Protein AF-A0A0L0VFJ2-F1 (afdb_monomer)

InterPro domains:
  IPR046496 Domain of unknown function DUF6589 [PF20231] (38-345)

pLDDT: mean 80.96, std 17.97, range [25.44, 97.88]

Structure (mmCIF, N/CA/C/O backbone):
data_AF-A0A0L0VFJ2-F1
#
_entry.id   AF-A0A0L0VFJ2-F1
#
loop_
_atom_site.group_PDB
_atom_site.id
_atom_site.type_symbol
_atom_site.label_atom_id
_atom_site.label_alt_id
_atom_site.label_comp_id
_atom_site.label_asym_id
_atom_site.label_entity_id
_atom_site.label_seq_id
_atom_site.pdbx_PDB_ins_code
_atom_site.Cartn_x
_atom_site.Cartn_y
_atom_site.Cartn_z
_atom_site.occupancy
_atom_site.B_iso_or_equiv
_atom_site.auth_seq_id
_atom_site.auth_comp_id
_atom_site.auth_asym_id
_atom_site.auth_atom_id
_atom_site.pdbx_PDB_model_num
ATOM 1 N N . MET A 1 1 ? -1.926 11.236 21.118 1.00 36.06 1 MET A N 1
ATOM 2 C CA . MET A 1 1 ? -2.471 12.466 21.725 1.00 36.06 1 MET A CA 1
ATOM 3 C C . MET A 1 1 ? -3.834 12.660 21.092 1.00 36.06 1 MET A C 1
ATOM 5 O O . MET A 1 1 ? -3.874 12.568 19.872 1.00 36.06 1 MET A O 1
ATOM 9 N N . PHE A 1 2 ? -4.916 12.865 21.850 1.00 49.19 2 PHE A N 1
ATOM 10 C CA . PHE A 1 2 ? -6.219 13.245 21.301 1.00 49.19 2 PHE A CA 1
ATOM 11 C C . PHE A 1 2 ? -6.130 14.645 20.709 1.00 49.19 2 PHE A C 1
ATOM 13 O O . PHE A 1 2 ? -6.516 15.656 21.287 1.00 49.19 2 PHE A O 1
ATOM 20 N N . HIS A 1 3 ? -5.552 14.705 19.519 1.00 51.75 3 HIS A N 1
ATOM 21 C CA . HIS A 1 3 ? -5.469 15.912 18.732 1.00 51.75 3 HIS A CA 1
ATOM 22 C C . HIS A 1 3 ? -6.824 16.148 18.079 1.00 51.75 3 HIS A C 1
ATOM 24 O O . HIS A 1 3 ? -7.043 15.766 16.934 1.00 51.75 3 HIS A O 1
ATOM 30 N N . GLY A 1 4 ? -7.746 16.773 18.802 1.00 63.81 4 GLY A N 1
ATOM 31 C CA . GLY A 1 4 ? -8.991 17.195 18.184 1.00 63.81 4 GLY A CA 1
ATOM 32 C C . GLY A 1 4 ? -10.092 17.511 19.172 1.00 63.81 4 GLY A C 1
ATOM 33 O O . GLY A 1 4 ? -10.549 16.658 19.918 1.00 63.81 4 GLY A O 1
ATOM 34 N N . THR A 1 5 ? -10.598 18.737 19.088 1.00 79.44 5 THR A N 1
ATOM 35 C CA . THR A 1 5 ? -11.894 19.122 19.664 1.00 79.44 5 THR A CA 1
ATOM 36 C C . THR A 1 5 ? -13.051 18.363 19.002 1.00 79.44 5 THR A C 1
ATOM 38 O O . THR A 1 5 ? -14.120 18.207 19.586 1.00 79.44 5 THR A O 1
ATOM 41 N N . TRP A 1 6 ? -12.842 17.886 17.774 1.00 85.94 6 TRP A N 1
ATOM 42 C CA . TRP A 1 6 ? -13.869 17.317 16.915 1.00 85.94 6 TRP A CA 1
ATOM 43 C C . TRP A 1 6 ? -13.493 15.913 16.457 1.00 85.94 6 TRP A C 1
ATOM 45 O O . TRP A 1 6 ? -12.341 15.645 16.126 1.00 85.94 6 TRP A O 1
ATOM 55 N N . GLY A 1 7 ? -14.500 15.057 16.372 1.00 86.69 7 GLY A N 1
ATOM 56 C CA . GLY A 1 7 ? -14.473 13.792 15.657 1.00 86.69 7 GLY A CA 1
ATOM 57 C C . GLY A 1 7 ? -15.701 13.687 14.766 1.00 86.69 7 GLY A C 1
ATOM 58 O O . GLY A 1 7 ? -16.513 14.613 14.690 1.00 86.69 7 GLY A O 1
ATOM 59 N N . TYR A 1 8 ? -15.847 12.560 14.084 1.00 88.00 8 TYR A N 1
ATOM 60 C CA . TYR A 1 8 ? -16.998 12.318 13.228 1.00 88.00 8 TYR A CA 1
ATOM 61 C C . TYR A 1 8 ? -17.531 10.902 13.415 1.00 88.00 8 TYR A C 1
ATOM 63 O O . TYR A 1 8 ? -16.779 9.947 13.586 1.00 88.00 8 TYR A O 1
ATOM 71 N N . LEU A 1 9 ? -18.852 10.779 13.363 1.00 88.19 9 LEU A N 1
ATOM 72 C CA . LEU A 1 9 ? -19.549 9.514 13.228 1.00 88.19 9 LEU A CA 1
ATOM 73 C C . LEU A 1 9 ? -19.695 9.215 11.738 1.00 88.19 9 LEU A C 1
ATOM 75 O O . LEU A 1 9 ? -20.335 9.982 11.017 1.00 88.19 9 LEU A O 1
ATOM 79 N N . HIS A 1 10 ? -19.121 8.103 11.290 1.00 87.12 10 HIS A N 1
ATOM 80 C CA . HIS A 1 10 ? -19.320 7.596 9.938 1.00 87.12 10 HIS A CA 1
ATOM 81 C C . HIS A 1 10 ? -20.503 6.624 9.918 1.00 87.12 10 HIS A C 1
ATOM 83 O O . HIS A 1 10 ? -20.461 5.568 10.552 1.00 87.12 10 HIS A O 1
ATOM 89 N N . VAL A 1 11 ? -21.565 6.976 9.192 1.00 86.88 11 VAL A N 1
ATOM 90 C CA . VAL A 1 11 ? -22.710 6.083 8.996 1.00 86.88 11 VAL A CA 1
ATOM 91 C C . VAL A 1 11 ? -22.375 5.121 7.862 1.00 86.88 11 VAL A C 1
ATOM 93 O O . VAL A 1 11 ? -22.122 5.537 6.729 1.00 86.88 11 VAL A O 1
ATOM 96 N N . VAL A 1 12 ? -22.354 3.825 8.174 1.00 83.88 12 VAL A N 1
ATOM 97 C CA . VAL A 1 12 ? -22.067 2.778 7.188 1.00 83.88 12 VAL A CA 1
ATOM 98 C C . VAL A 1 12 ? -23.131 2.803 6.090 1.00 83.88 12 VAL A C 1
ATOM 100 O O . VAL A 1 12 ? -24.316 2.987 6.352 1.00 83.88 12 VAL A O 1
ATOM 103 N N . ASN A 1 13 ? -22.700 2.613 4.845 1.00 86.75 13 ASN A N 1
ATOM 104 C CA . ASN A 1 13 ? -23.576 2.573 3.678 1.00 86.75 13 ASN A CA 1
ATOM 105 C C . ASN A 1 13 ? -24.657 1.486 3.832 1.00 86.75 13 ASN A C 1
ATOM 107 O O . ASN A 1 13 ? -24.336 0.300 3.909 1.00 86.75 13 ASN A O 1
ATOM 111 N N . GLU A 1 14 ? -25.929 1.885 3.827 1.00 87.12 14 GLU A N 1
ATOM 112 C CA . GLU A 1 14 ? -27.073 0.983 4.029 1.00 87.12 14 GLU A CA 1
ATOM 113 C C . GLU A 1 14 ? -27.157 -0.117 2.965 1.00 87.12 14 GLU A C 1
ATOM 115 O O . GLU A 1 14 ? -27.415 -1.271 3.291 1.00 87.12 14 GLU A O 1
ATOM 120 N N . GLU A 1 15 ? -26.851 0.194 1.702 1.00 88.44 15 GLU A N 1
ATOM 121 C CA . GLU A 1 15 ? -26.823 -0.816 0.634 1.00 88.44 15 GLU A CA 1
ATOM 122 C C . GLU A 1 15 ? -25.688 -1.828 0.815 1.00 88.44 15 GLU A C 1
ATOM 124 O O . GLU A 1 15 ? -25.766 -2.939 0.295 1.00 88.44 15 GLU A O 1
ATOM 129 N N . LEU A 1 16 ? -24.610 -1.450 1.511 1.00 86.50 16 LEU A N 1
ATOM 130 C CA . LEU A 1 16 ? -23.553 -2.389 1.872 1.00 86.50 16 LEU A CA 1
ATOM 131 C C . LEU A 1 16 ? -24.012 -3.271 3.033 1.00 86.50 16 LEU A C 1
ATOM 133 O O . LEU A 1 16 ? -23.861 -4.485 2.948 1.00 86.50 16 LEU A O 1
ATOM 137 N N . LEU A 1 17 ? -24.610 -2.678 4.072 1.00 87.56 17 LEU A N 1
ATOM 138 C CA . LEU A 1 17 ? -25.139 -3.413 5.225 1.00 87.56 17 LEU A CA 1
ATOM 139 C C . LEU A 1 17 ? -26.225 -4.415 4.827 1.00 87.56 17 LEU A C 1
ATOM 141 O O . LEU A 1 17 ? -26.216 -5.538 5.319 1.00 87.56 17 LEU A O 1
ATOM 145 N N . ALA A 1 18 ? -27.098 -4.054 3.884 1.00 90.06 18 ALA A N 1
ATOM 146 C CA . ALA A 1 18 ? -28.171 -4.917 3.392 1.00 90.06 18 ALA A CA 1
ATOM 147 C C . ALA A 1 18 ? -27.677 -6.218 2.727 1.00 90.06 18 ALA A C 1
ATOM 149 O O . ALA A 1 18 ? -28.467 -7.136 2.521 1.00 90.06 18 ALA A O 1
ATOM 150 N N . LYS A 1 19 ? -26.383 -6.319 2.383 1.00 90.69 19 LYS A N 1
ATOM 151 C CA . LYS A 1 19 ? -25.775 -7.541 1.822 1.00 90.69 19 LYS A CA 1
ATOM 152 C C . LYS A 1 19 ? -25.426 -8.587 2.881 1.00 90.69 19 LYS A C 1
ATOM 154 O O . LYS A 1 19 ? -25.064 -9.703 2.519 1.00 90.69 19 LYS A O 1
ATOM 159 N N . PHE A 1 20 ? -25.497 -8.229 4.157 1.00 90.38 20 PHE A N 1
ATOM 160 C CA . PHE A 1 20 ? -25.112 -9.078 5.277 1.00 90.38 20 PHE A CA 1
ATOM 161 C C . PHE A 1 20 ? -26.317 -9.349 6.178 1.00 90.38 20 PHE A C 1
ATOM 163 O O . PHE A 1 20 ? -27.274 -8.577 6.201 1.00 90.38 20 PHE A O 1
ATOM 170 N N . ASN A 1 21 ? -26.276 -10.449 6.931 1.00 91.50 21 ASN A N 1
ATOM 171 C CA . ASN A 1 21 ? -27.316 -10.744 7.909 1.00 91.50 21 ASN A CA 1
ATOM 172 C C . ASN A 1 21 ? -27.194 -9.767 9.098 1.00 91.50 21 ASN A C 1
ATOM 174 O O . ASN A 1 21 ? -26.137 -9.744 9.730 1.00 91.50 21 ASN A O 1
ATOM 178 N N . PRO A 1 22 ? -28.240 -8.993 9.449 1.00 87.31 22 PRO A N 1
ATOM 179 C CA . PRO A 1 22 ? -28.212 -8.105 10.612 1.00 87.31 22 PRO A CA 1
ATOM 180 C C . PRO A 1 22 ? -27.812 -8.803 11.920 1.00 87.31 22 PRO A C 1
ATOM 182 O O . PRO A 1 22 ? -27.119 -8.205 12.744 1.00 87.31 22 PRO A O 1
ATOM 185 N N . ASP A 1 23 ? -28.176 -10.079 12.087 1.00 88.06 23 ASP A N 1
ATOM 186 C CA . ASP A 1 23 ? -27.850 -10.858 13.287 1.00 88.06 23 ASP A CA 1
ATOM 187 C C . ASP A 1 23 ? -26.340 -11.085 13.459 1.00 88.06 23 ASP A C 1
ATOM 189 O O . ASP A 1 23 ? -25.867 -11.284 14.584 1.00 88.06 23 ASP A O 1
ATOM 193 N N . ASP A 1 24 ? -25.562 -11.016 12.370 1.00 87.25 24 ASP A N 1
ATOM 194 C CA . ASP A 1 24 ? -24.105 -11.146 12.424 1.00 87.25 24 ASP A CA 1
ATOM 195 C C . ASP A 1 24 ? -23.429 -9.950 13.113 1.00 87.25 24 ASP A C 1
ATOM 197 O O . ASP A 1 24 ? -22.309 -10.083 13.606 1.00 87.25 24 ASP A O 1
ATOM 201 N N . PHE A 1 25 ? -24.121 -8.810 13.217 1.00 84.00 25 PHE A N 1
ATOM 202 C CA . PHE A 1 25 ? -23.638 -7.599 13.891 1.00 84.00 25 PHE A CA 1
ATOM 203 C C . PHE A 1 25 ? -24.180 -7.440 15.320 1.00 84.00 25 PHE A C 1
ATOM 205 O O . PHE A 1 25 ? -23.986 -6.396 15.947 1.00 84.00 25 PHE A O 1
ATOM 212 N N . SER A 1 26 ? -24.870 -8.455 15.848 1.00 87.12 26 SER A N 1
ATOM 213 C CA . SER A 1 26 ? -25.374 -8.440 17.222 1.00 87.12 26 SER A CA 1
ATOM 214 C C . SER A 1 26 ? -24.248 -8.589 18.254 1.00 87.12 26 SER A C 1
ATOM 216 O O . SER A 1 26 ? -23.209 -9.206 18.003 1.00 87.12 26 SER A O 1
ATOM 218 N N . ILE A 1 27 ? -24.478 -8.062 19.461 1.00 85.38 27 ILE A N 1
ATOM 219 C CA . ILE A 1 27 ? -23.560 -8.235 20.598 1.00 85.38 27 ILE A CA 1
ATOM 220 C C . ILE A 1 27 ? -23.393 -9.704 20.974 1.00 85.38 27 ILE A C 1
ATOM 222 O O . ILE A 1 27 ? -22.283 -10.136 21.278 1.00 85.38 27 ILE A O 1
ATOM 226 N N . ASP A 1 28 ? -24.472 -10.482 20.916 1.00 88.25 28 ASP A N 1
ATOM 227 C CA . ASP A 1 28 ? -24.424 -11.902 21.251 1.00 88.25 28 ASP A CA 1
ATOM 228 C C . ASP A 1 28 ? -23.541 -12.656 20.264 1.00 88.25 28 ASP A C 1
ATOM 230 O O . ASP A 1 28 ? -22.685 -13.445 20.674 1.00 88.25 28 ASP A O 1
ATOM 234 N N . LYS A 1 29 ? -23.683 -12.364 18.963 1.00 90.44 29 LYS A N 1
ATOM 235 C CA . LYS A 1 29 ? -22.809 -12.936 17.941 1.00 90.44 29 LYS A CA 1
ATOM 236 C C . LYS A 1 29 ? -21.357 -12.529 18.168 1.00 90.44 29 LYS A C 1
ATOM 238 O O . LYS A 1 29 ? -20.486 -13.398 18.137 1.00 90.44 29 LYS A O 1
ATOM 243 N N . TYR A 1 30 ? -21.097 -11.249 18.431 1.00 87.44 30 TYR A N 1
ATOM 244 C CA . TYR A 1 30 ? -19.755 -10.749 18.730 1.00 87.44 30 TYR A CA 1
ATOM 245 C C . TYR A 1 30 ? -19.120 -11.499 19.911 1.00 87.44 30 TYR A C 1
ATOM 247 O O . TYR A 1 30 ? -18.049 -12.084 19.760 1.00 87.44 30 TYR A O 1
ATOM 255 N N . ASN A 1 31 ? -19.810 -11.574 21.051 1.00 85.62 31 ASN A N 1
ATOM 256 C CA . ASN A 1 31 ? -19.317 -12.256 22.248 1.00 85.62 31 ASN A CA 1
ATOM 257 C C . ASN A 1 31 ? -19.053 -13.746 21.995 1.00 85.62 31 ASN A C 1
ATOM 259 O O . ASN A 1 31 ? -18.010 -14.270 22.389 1.00 85.62 31 ASN A O 1
ATOM 263 N N . GLN A 1 32 ? -19.956 -14.429 21.284 1.00 90.00 32 GLN A N 1
ATOM 264 C CA . GLN A 1 32 ? -19.755 -15.826 20.896 1.00 90.00 32 GLN A CA 1
ATOM 265 C C . GLN A 1 32 ? -18.516 -16.008 20.011 1.00 90.00 32 GLN A C 1
ATOM 267 O O . GLN A 1 32 ? -17.779 -16.978 20.185 1.00 90.00 32 GLN A O 1
ATOM 272 N N . LEU A 1 33 ? -18.276 -15.102 19.058 1.00 89.38 33 LEU A N 1
ATOM 273 C CA . LEU A 1 33 ? -17.113 -15.163 18.171 1.00 89.38 33 LEU A CA 1
ATOM 274 C C . LEU A 1 33 ? -15.803 -14.875 18.912 1.00 89.38 33 LEU A C 1
ATOM 276 O O . LEU A 1 33 ? -14.828 -15.588 18.685 1.00 89.38 33 LEU A O 1
ATOM 280 N N . ILE A 1 34 ? -15.782 -13.906 19.830 1.00 86.50 34 ILE A N 1
ATOM 281 C CA . ILE A 1 34 ? -14.609 -13.621 20.669 1.00 86.50 34 ILE A CA 1
ATOM 282 C C . ILE A 1 34 ? -14.251 -14.832 21.537 1.00 86.50 34 ILE A C 1
ATOM 284 O O . ILE A 1 34 ? -13.099 -15.259 21.530 1.00 86.50 34 ILE A O 1
ATOM 288 N N . LEU A 1 35 ? -15.228 -15.456 22.201 1.00 88.38 35 LEU A N 1
ATOM 289 C CA . LEU A 1 35 ? -14.990 -16.672 22.990 1.00 88.38 35 LEU A CA 1
ATOM 290 C C . LEU A 1 35 ? -14.478 -17.833 22.124 1.00 88.38 35 LEU A C 1
ATOM 292 O O . LEU A 1 35 ? -13.577 -18.568 22.519 1.00 88.38 35 LEU A O 1
ATOM 296 N N . ARG A 1 36 ? -15.013 -17.989 20.908 1.00 90.12 36 ARG A N 1
ATOM 297 C CA . ARG A 1 36 ? -14.515 -18.998 19.959 1.00 90.12 36 ARG A CA 1
ATOM 298 C C . ARG A 1 36 ? -13.100 -18.699 19.473 1.00 90.12 36 ARG A C 1
ATOM 300 O O . ARG A 1 36 ? -12.362 -19.641 19.204 1.00 90.12 36 ARG A O 1
ATOM 307 N N . SER A 1 37 ? -12.718 -17.426 19.361 1.00 88.31 37 SER A N 1
ATOM 308 C CA . SER A 1 37 ? -11.386 -17.031 18.887 1.00 88.31 37 SER A CA 1
ATOM 309 C C . SER A 1 37 ? -10.265 -17.492 19.822 1.00 88.31 37 SER A C 1
ATOM 311 O O . SER A 1 37 ? -9.195 -17.846 19.339 1.00 88.31 37 SER A O 1
ATOM 313 N N . GLU A 1 38 ? -10.531 -17.600 21.130 1.00 88.81 38 GLU A N 1
ATOM 314 C CA . GLU A 1 38 ? -9.565 -18.074 22.133 1.00 88.81 38 GLU A CA 1
ATOM 315 C C . GLU A 1 38 ? -9.103 -19.516 21.876 1.00 88.81 38 GLU A C 1
ATOM 317 O O . GLU A 1 38 ? -7.950 -19.863 22.119 1.00 88.81 38 GLU A O 1
ATOM 322 N N . THR A 1 39 ? -9.993 -20.358 21.346 1.00 89.25 39 THR A N 1
ATOM 323 C CA . THR A 1 39 ? -9.736 -21.787 21.097 1.00 89.25 39 THR A CA 1
ATOM 324 C C . THR A 1 39 ? -9.687 -22.133 19.610 1.00 89.25 39 THR A C 1
ATOM 326 O O . THR A 1 39 ? -9.615 -23.307 19.239 1.00 89.25 39 THR A O 1
ATOM 329 N N . MET A 1 40 ? -9.726 -21.122 18.737 1.00 89.06 40 MET A N 1
ATOM 330 C CA . MET A 1 40 ? -9.740 -21.323 17.296 1.00 89.06 40 MET A CA 1
ATOM 331 C C . MET A 1 40 ? -8.416 -21.959 16.839 1.00 89.06 40 MET A C 1
ATOM 333 O O . MET A 1 40 ? -7.349 -21.388 17.075 1.00 89.06 40 MET A O 1
ATOM 337 N N . PRO A 1 41 ? -8.442 -23.114 16.146 1.00 88.38 41 PRO A N 1
ATOM 338 C CA . PRO A 1 41 ? -7.221 -23.756 15.681 1.00 88.38 41 PRO A CA 1
ATOM 339 C C . PRO A 1 41 ? -6.544 -22.896 14.610 1.00 88.38 41 PRO A C 1
ATOM 341 O O . PRO A 1 41 ? -7.064 -22.727 13.503 1.00 88.38 41 PRO A O 1
ATOM 344 N N . LEU A 1 42 ? -5.357 -22.382 14.932 1.00 89.25 42 LEU A N 1
ATOM 345 C CA . LEU A 1 42 ? -4.532 -21.620 14.002 1.00 89.25 42 LEU A CA 1
ATOM 346 C C . LEU A 1 42 ? -3.780 -22.574 13.076 1.00 89.25 42 LEU A C 1
ATOM 348 O O . LEU A 1 42 ? -2.938 -23.361 13.507 1.00 89.25 42 LEU A O 1
ATOM 352 N N . LYS A 1 43 ? -4.068 -22.486 11.778 1.00 89.88 43 LYS A N 1
ATOM 353 C CA . LYS A 1 43 ? -3.266 -23.149 10.747 1.00 89.88 43 LYS A CA 1
ATOM 354 C C . LYS A 1 43 ? -2.266 -22.135 10.198 1.00 89.88 43 LYS A C 1
ATOM 356 O O . LYS A 1 43 ? -2.710 -21.061 9.797 1.00 89.88 43 LYS A O 1
ATOM 361 N N . PRO A 1 44 ? -0.964 -22.458 10.081 1.00 89.50 44 PRO A N 1
ATOM 362 C CA . PRO A 1 44 ? 0.018 -21.545 9.488 1.00 89.50 44 PRO A CA 1
ATOM 363 C C . PRO A 1 44 ? -0.398 -21.007 8.112 1.00 89.50 44 PRO A C 1
ATOM 365 O O . PRO A 1 44 ? -0.157 -19.847 7.802 1.00 89.50 44 PRO A O 1
ATOM 368 N N . SER A 1 45 ? -1.118 -21.813 7.323 1.00 90.12 45 SER A N 1
ATOM 369 C CA . SER A 1 45 ? -1.661 -21.420 6.018 1.00 90.12 45 SER A CA 1
ATOM 370 C C . SER A 1 45 ? -2.611 -20.218 6.055 1.00 90.12 45 SER A C 1
ATOM 372 O O . SER A 1 45 ? -2.807 -19.597 5.020 1.00 90.12 45 SER A O 1
ATOM 374 N N . MET A 1 46 ? -3.203 -19.879 7.207 1.00 89.00 46 MET A N 1
ATOM 375 C CA . MET A 1 46 ? -4.035 -18.675 7.363 1.00 89.00 46 MET A CA 1
ATOM 376 C C . MET A 1 46 ? -3.229 -17.379 7.212 1.00 89.00 46 MET A C 1
ATOM 378 O O . MET A 1 46 ? -3.803 -16.344 6.896 1.00 89.00 46 MET A O 1
ATOM 382 N N . PHE A 1 47 ? -1.913 -17.438 7.429 1.00 88.94 47 PHE A N 1
ATOM 383 C CA . PHE A 1 47 ? -1.005 -16.294 7.326 1.00 88.94 47 PHE A CA 1
ATOM 384 C C . PHE A 1 47 ? -0.194 -16.294 6.025 1.00 88.94 47 PHE A C 1
ATOM 386 O O . PHE A 1 47 ? 0.601 -15.384 5.797 1.00 88.94 47 PHE A O 1
ATOM 393 N N . LEU A 1 48 ? -0.364 -17.314 5.178 1.00 91.88 48 LEU A N 1
ATOM 394 C CA . LEU A 1 48 ? 0.356 -17.433 3.915 1.00 91.88 48 LEU A CA 1
ATOM 395 C C . LEU A 1 48 ? -0.501 -16.915 2.753 1.00 91.88 48 LEU A C 1
ATOM 397 O O . LEU A 1 48 ? -1.718 -17.119 2.750 1.00 91.88 48 LEU A O 1
ATOM 401 N N . PRO A 1 49 ? 0.113 -16.294 1.730 1.00 90.19 49 PRO A N 1
ATOM 402 C CA . PRO A 1 49 ? -0.596 -15.938 0.512 1.00 90.19 49 PRO A CA 1
ATOM 403 C C . PRO A 1 49 ? -1.237 -17.168 -0.139 1.00 90.19 49 PRO A C 1
ATOM 405 O O . PRO A 1 49 ? -0.616 -18.219 -0.296 1.00 90.19 49 PRO A O 1
ATOM 408 N N . THR A 1 50 ? -2.480 -17.012 -0.577 1.00 92.38 50 THR A N 1
ATOM 409 C CA . THR A 1 50 ? -3.128 -17.959 -1.488 1.00 92.38 50 THR A CA 1
ATOM 410 C C . THR A 1 50 ? -2.590 -17.788 -2.909 1.00 92.38 50 THR A C 1
ATOM 412 O O . THR A 1 50 ? -2.052 -16.736 -3.263 1.00 92.38 50 THR A O 1
ATOM 415 N N . GLN A 1 51 ? -2.820 -18.778 -3.775 1.00 93.00 51 GLN A N 1
ATOM 416 C CA . GLN A 1 51 ? -2.488 -18.654 -5.197 1.00 93.00 51 GLN A CA 1
ATOM 417 C C . GLN A 1 51 ? -3.141 -17.416 -5.834 1.00 93.00 51 GLN A C 1
ATOM 419 O O . GLN A 1 51 ? -2.489 -16.691 -6.581 1.00 93.00 51 GLN A O 1
ATOM 424 N N . SER A 1 52 ? -4.408 -17.141 -5.501 1.00 92.50 52 SER A N 1
ATOM 425 C CA . SER A 1 52 ? -5.143 -15.987 -6.029 1.00 92.50 52 SER A CA 1
ATOM 426 C C . SER A 1 52 ? -4.502 -14.664 -5.609 1.00 92.50 52 SER A C 1
ATOM 428 O O . SER A 1 52 ? -4.289 -13.789 -6.446 1.00 92.50 52 SER A O 1
ATOM 430 N N . THR A 1 53 ? -4.145 -14.524 -4.329 1.00 91.44 53 THR A N 1
ATOM 431 C CA . THR A 1 53 ? -3.483 -13.312 -3.818 1.00 91.44 53 THR A CA 1
ATOM 432 C C . THR A 1 53 ? -2.079 -13.142 -4.394 1.00 91.44 53 THR A C 1
ATOM 434 O O . THR A 1 53 ? -1.677 -12.023 -4.689 1.00 91.44 53 THR A O 1
ATOM 437 N N . SER A 1 54 ? -1.351 -14.236 -4.640 1.00 92.12 54 SER A N 1
ATOM 438 C CA . SER A 1 54 ? -0.037 -14.186 -5.291 1.00 92.12 54 SER A CA 1
ATOM 439 C C . SER A 1 54 ? -0.135 -13.765 -6.760 1.00 92.12 54 SER A C 1
ATOM 441 O O . SER A 1 54 ? 0.633 -12.914 -7.204 1.00 92.12 54 SER A O 1
ATOM 443 N N . CYS A 1 55 ? -1.104 -14.297 -7.515 1.00 94.00 55 CYS A N 1
ATOM 444 C CA . CYS A 1 55 ? -1.365 -13.869 -8.893 1.00 94.00 55 CYS A CA 1
ATOM 445 C C . CYS A 1 55 ? -1.802 -12.399 -8.966 1.00 94.00 55 CYS A C 1
ATOM 447 O O . CYS A 1 55 ? -1.393 -11.677 -9.876 1.00 94.00 55 CYS A O 1
ATOM 449 N N . HIS A 1 56 ? -2.611 -11.946 -8.005 1.00 93.56 56 HIS A N 1
ATOM 450 C CA . HIS A 1 56 ? -2.999 -10.541 -7.890 1.00 93.56 56 HIS A CA 1
ATOM 451 C C . HIS A 1 56 ? -1.777 -9.645 -7.636 1.00 93.56 56 HIS A C 1
ATOM 453 O O . HIS A 1 56 ? -1.543 -8.714 -8.405 1.00 93.56 56 HIS A O 1
ATOM 459 N N . PHE A 1 57 ? -0.932 -9.990 -6.659 1.00 92.06 57 PHE A N 1
ATOM 460 C CA . PHE A 1 57 ? 0.284 -9.230 -6.353 1.00 92.06 57 PHE A CA 1
ATOM 461 C C . PHE A 1 57 ? 1.301 -9.231 -7.511 1.00 92.06 57 PHE A C 1
ATOM 463 O O . PHE A 1 57 ? 1.971 -8.235 -7.780 1.00 92.06 57 PHE A O 1
ATOM 470 N N . GLN A 1 58 ? 1.382 -10.324 -8.274 1.00 94.38 58 GLN A N 1
ATOM 471 C CA . GLN A 1 58 ? 2.148 -10.354 -9.520 1.00 94.38 58 GLN A CA 1
ATOM 472 C C . GLN A 1 58 ? 1.620 -9.329 -10.536 1.00 94.38 58 GLN A C 1
ATOM 474 O O . GLN A 1 58 ? 2.407 -8.628 -11.173 1.00 94.38 58 GLN A O 1
ATOM 479 N N . ALA A 1 59 ? 0.301 -9.245 -10.713 1.00 94.56 59 ALA A N 1
ATOM 480 C CA . ALA A 1 59 ? -0.312 -8.290 -11.631 1.00 94.56 59 ALA A CA 1
ATOM 481 C C . ALA A 1 59 ? -0.115 -6.833 -11.172 1.00 94.56 59 ALA A C 1
ATOM 483 O O . ALA A 1 59 ? 0.143 -5.974 -12.015 1.00 94.56 59 ALA A O 1
ATOM 484 N N . VAL A 1 60 ? -0.152 -6.580 -9.860 1.00 94.25 60 VAL A N 1
ATOM 485 C CA . VAL A 1 60 ? 0.263 -5.323 -9.210 1.00 94.25 60 VAL A CA 1
ATOM 486 C C . VAL A 1 60 ? 1.671 -4.922 -9.663 1.00 94.25 60 VAL A C 1
ATOM 488 O O . VAL A 1 60 ? 1.832 -3.904 -10.336 1.00 94.25 60 VAL A O 1
ATOM 491 N N . ILE A 1 61 ? 2.683 -5.762 -9.430 1.00 95.00 61 ILE A N 1
ATOM 492 C CA . ILE A 1 61 ? 4.075 -5.452 -9.801 1.00 95.00 61 ILE A CA 1
ATOM 493 C C . ILE A 1 61 ? 4.212 -5.211 -11.311 1.00 95.00 61 ILE A C 1
ATOM 495 O O . ILE A 1 61 ? 4.816 -4.227 -11.739 1.00 95.00 61 ILE A O 1
ATOM 499 N N . LYS A 1 62 ? 3.623 -6.078 -12.144 1.00 96.25 62 LYS A N 1
ATOM 500 C CA . LYS A 1 62 ? 3.669 -5.919 -13.607 1.00 96.25 62 LYS A CA 1
ATOM 501 C C . LYS A 1 62 ? 3.024 -4.616 -14.073 1.00 96.25 62 LYS A C 1
ATOM 503 O O . LYS A 1 62 ? 3.502 -4.028 -15.044 1.00 96.25 62 LYS A O 1
ATOM 508 N N . SER A 1 63 ? 1.986 -4.138 -13.387 1.00 96.38 63 SER A N 1
ATOM 509 C CA . SER A 1 63 ? 1.368 -2.845 -13.689 1.00 96.38 63 SER A CA 1
ATOM 510 C C . SER A 1 63 ? 2.327 -1.679 -13.423 1.00 96.38 63 SER A C 1
ATOM 512 O O . SER A 1 63 ? 2.477 -0.795 -14.268 1.00 96.38 63 SER A O 1
ATOM 514 N N . GLN A 1 64 ? 3.085 -1.743 -12.322 1.00 95.94 64 GLN A N 1
ATOM 515 C CA . GLN A 1 64 ? 4.101 -0.751 -11.966 1.00 95.94 64 GLN A CA 1
ATOM 516 C C . GLN A 1 64 ? 5.261 -0.757 -12.975 1.00 95.94 64 GLN A C 1
ATOM 518 O O . GLN A 1 64 ? 5.671 0.304 -13.448 1.00 95.94 64 GLN A O 1
ATOM 523 N N . ILE A 1 65 ? 5.734 -1.942 -13.386 1.00 97.44 65 ILE A N 1
ATOM 524 C CA . ILE A 1 65 ? 6.757 -2.094 -14.436 1.00 97.44 65 ILE A CA 1
ATOM 525 C C . ILE A 1 65 ? 6.258 -1.510 -15.764 1.00 97.44 65 ILE A C 1
ATOM 527 O O . ILE A 1 65 ? 6.949 -0.709 -16.395 1.00 97.44 65 ILE A O 1
ATOM 531 N N . THR A 1 66 ? 5.036 -1.864 -16.170 1.00 97.38 66 THR A N 1
ATOM 532 C CA . THR A 1 66 ? 4.406 -1.356 -17.398 1.00 97.38 66 THR A CA 1
ATOM 533 C C . THR A 1 66 ? 4.290 0.166 -17.369 1.00 97.38 66 THR A C 1
ATOM 535 O O . THR A 1 66 ? 4.594 0.833 -18.360 1.00 97.38 66 THR A O 1
ATOM 538 N N . ARG A 1 67 ? 3.896 0.739 -16.225 1.00 96.56 67 ARG A N 1
ATOM 539 C CA . ARG A 1 67 ? 3.808 2.188 -16.027 1.00 96.56 67 ARG A CA 1
ATOM 540 C C . ARG A 1 67 ? 5.159 2.862 -16.252 1.00 96.56 67 ARG A C 1
ATOM 542 O O . ARG A 1 67 ? 5.212 3.816 -17.022 1.00 96.56 67 ARG A O 1
ATOM 549 N N . VAL A 1 68 ? 6.243 2.351 -15.667 1.00 96.19 68 VAL A N 1
ATOM 550 C CA . VAL A 1 68 ? 7.602 2.899 -15.852 1.00 96.19 68 VAL A CA 1
ATOM 551 C C . VAL A 1 68 ? 8.069 2.759 -17.304 1.00 96.19 68 VAL A C 1
ATOM 553 O O . VAL A 1 68 ? 8.522 3.742 -17.895 1.00 96.19 68 VAL A O 1
ATOM 556 N N . LEU A 1 69 ? 7.882 1.584 -17.916 1.00 96.50 69 LEU A N 1
ATOM 557 C CA . LEU A 1 69 ? 8.238 1.322 -19.314 1.00 96.50 69 LEU A CA 1
ATOM 558 C C . LEU A 1 69 ? 7.581 2.333 -20.263 1.00 96.50 69 LEU A C 1
ATOM 560 O O . LEU A 1 69 ? 8.252 2.936 -21.103 1.00 96.50 69 LEU A O 1
ATOM 564 N N . LEU A 1 70 ? 6.275 2.559 -20.100 1.00 95.50 70 LEU A N 1
ATOM 565 C CA . LEU A 1 70 ? 5.508 3.481 -20.938 1.00 95.50 70 LEU A CA 1
ATOM 566 C C . LEU A 1 70 ? 5.755 4.955 -20.598 1.00 95.50 70 LEU A C 1
ATOM 568 O O . LEU A 1 70 ? 5.613 5.837 -21.453 1.00 95.50 70 LEU A O 1
ATOM 572 N N . LYS A 1 71 ? 6.111 5.252 -19.346 1.00 94.62 71 LYS A N 1
ATOM 573 C CA . LYS A 1 71 ? 6.406 6.612 -18.889 1.00 94.62 71 LYS A CA 1
ATOM 574 C C . LYS A 1 71 ? 7.746 7.109 -19.417 1.00 94.62 71 LYS A C 1
ATOM 576 O O . LYS A 1 71 ? 7.787 8.265 -19.830 1.00 94.62 71 LYS A O 1
ATOM 581 N N . TYR A 1 72 ? 8.771 6.259 -19.491 1.00 94.00 72 TYR A N 1
ATOM 582 C CA . TYR A 1 72 ? 10.142 6.705 -19.771 1.00 94.00 72 TYR A CA 1
ATOM 583 C C . TYR A 1 72 ? 10.778 6.139 -21.045 1.00 94.00 72 TYR A C 1
ATOM 585 O O . TYR A 1 72 ? 11.584 6.832 -21.650 1.00 94.00 72 TYR A O 1
ATOM 593 N N . ILE A 1 73 ? 10.439 4.920 -21.477 1.00 94.12 73 ILE A N 1
ATOM 594 C CA . ILE A 1 73 ? 11.213 4.230 -22.526 1.00 94.12 73 ILE A CA 1
ATOM 595 C C . ILE A 1 73 ? 10.451 4.155 -23.849 1.00 94.12 73 ILE A C 1
ATOM 597 O O . ILE A 1 73 ? 11.001 4.473 -24.904 1.00 94.12 73 ILE A O 1
ATOM 601 N N . ALA A 1 74 ? 9.196 3.698 -23.822 1.00 94.62 74 ALA A N 1
ATOM 602 C CA . ALA A 1 74 ? 8.513 3.275 -25.040 1.00 94.62 74 ALA A CA 1
ATOM 603 C C . ALA A 1 74 ? 7.047 3.710 -25.124 1.00 94.62 74 ALA A C 1
ATOM 605 O O . ALA A 1 74 ? 6.400 4.018 -24.127 1.00 94.62 74 ALA A O 1
ATOM 606 N N . LYS A 1 75 ? 6.509 3.707 -26.346 1.00 95.25 75 LYS A N 1
ATOM 607 C CA . LYS A 1 75 ? 5.077 3.843 -26.634 1.00 95.25 75 LYS A CA 1
ATOM 608 C C . LYS A 1 75 ? 4.596 2.674 -27.502 1.00 95.25 75 LYS A C 1
ATOM 610 O O . LYS A 1 75 ? 5.353 2.206 -28.359 1.00 95.25 75 LYS A O 1
ATOM 615 N N . PRO A 1 76 ? 3.363 2.186 -27.293 1.00 95.81 76 PRO A N 1
ATOM 616 C CA . PRO A 1 76 ? 2.833 1.082 -28.075 1.00 95.81 76 PRO A CA 1
ATOM 617 C C . PRO A 1 76 ? 2.563 1.526 -29.516 1.00 95.81 76 PRO A C 1
ATOM 619 O O . PRO A 1 76 ? 2.005 2.596 -29.756 1.00 95.81 76 PRO A O 1
ATOM 622 N N . LYS A 1 77 ? 2.964 0.694 -30.478 1.00 96.31 77 LYS A N 1
ATOM 623 C CA . LYS A 1 77 ? 2.666 0.865 -31.908 1.00 96.31 77 LYS A CA 1
ATOM 624 C C . LYS A 1 77 ? 1.213 0.510 -32.237 1.00 96.31 77 LYS A C 1
ATOM 626 O O . LYS A 1 77 ? 0.649 1.037 -33.190 1.00 96.31 77 LYS A O 1
ATOM 631 N N . ASP A 1 78 ? 0.644 -0.405 -31.466 1.00 95.38 78 ASP A N 1
ATOM 632 C CA . ASP A 1 78 ? -0.666 -1.009 -31.666 1.00 95.38 78 ASP A CA 1
ATOM 633 C C . ASP A 1 78 ? -1.313 -1.336 -30.309 1.00 95.38 78 ASP A C 1
ATOM 635 O O . ASP A 1 78 ? -0.695 -1.175 -29.257 1.00 95.38 78 ASP A O 1
ATOM 639 N N . THR A 1 79 ? -2.571 -1.766 -30.332 1.00 94.06 79 THR A N 1
ATOM 640 C CA . THR A 1 79 ? -3.359 -2.097 -29.134 1.00 94.06 79 THR A CA 1
ATOM 641 C C . THR A 1 79 ? -3.790 -3.564 -29.127 1.00 94.06 79 THR A C 1
ATOM 643 O O . THR A 1 79 ? -4.857 -3.882 -28.606 1.00 94.06 79 THR A O 1
ATOM 646 N N . ILE A 1 80 ? -3.014 -4.459 -29.752 1.00 95.75 80 ILE A N 1
ATOM 647 C CA . ILE A 1 80 ? -3.377 -5.884 -29.872 1.00 95.75 80 ILE A CA 1
ATOM 648 C C . ILE A 1 80 ? -3.373 -6.558 -28.494 1.00 95.75 80 ILE A C 1
ATOM 650 O O . ILE A 1 80 ? -4.181 -7.442 -28.220 1.00 95.75 80 ILE A O 1
ATOM 654 N N . VAL A 1 81 ? -2.474 -6.113 -27.616 1.00 95.12 81 VAL A N 1
ATOM 655 C CA . VAL A 1 81 ? -2.307 -6.614 -26.250 1.00 95.12 81 VAL A CA 1
ATOM 656 C C . VAL A 1 81 ? -2.582 -5.495 -25.253 1.00 95.12 81 VAL A C 1
ATOM 658 O O . VAL A 1 81 ? -2.055 -4.389 -25.384 1.00 95.12 81 VAL A O 1
ATOM 661 N N . GLU A 1 82 ? -3.376 -5.799 -24.228 1.00 94.38 82 GLU A N 1
ATOM 662 C CA . GLU A 1 82 ? -3.658 -4.872 -23.134 1.00 94.38 82 GLU A CA 1
ATOM 663 C C . GLU A 1 82 ? -2.405 -4.663 -22.263 1.00 94.38 82 GLU A C 1
ATOM 665 O O . GLU A 1 82 ? -1.891 -5.598 -21.648 1.00 94.38 82 GLU A O 1
ATOM 670 N N . LEU A 1 83 ? -1.932 -3.417 -22.182 1.00 94.44 83 LEU A N 1
ATOM 671 C CA . LEU A 1 83 ? -0.831 -3.004 -21.309 1.00 94.44 83 LEU A CA 1
ATOM 672 C C . LEU A 1 83 ? -1.401 -2.307 -20.069 1.00 94.44 83 LEU A C 1
ATOM 674 O O . LEU A 1 83 ? -1.670 -1.102 -20.084 1.00 94.44 83 LEU A O 1
ATOM 678 N N . ARG A 1 84 ? -1.611 -3.072 -18.993 1.00 93.69 84 ARG A N 1
ATOM 679 C CA . ARG A 1 84 ? -2.162 -2.548 -17.734 1.00 93.69 84 ARG A CA 1
ATOM 680 C C . ARG A 1 84 ? -1.129 -1.695 -17.009 1.00 93.69 84 ARG A C 1
ATOM 682 O O . ARG A 1 84 ? -0.066 -2.189 -16.660 1.00 93.69 84 ARG A O 1
ATOM 689 N N . LYS A 1 85 ? -1.456 -0.424 -16.782 1.00 93.38 85 LYS A N 1
ATOM 690 C CA . LYS A 1 85 ? -0.615 0.546 -16.051 1.00 93.38 85 LYS A CA 1
ATOM 691 C C . LYS A 1 85 ? -1.017 0.700 -14.588 1.00 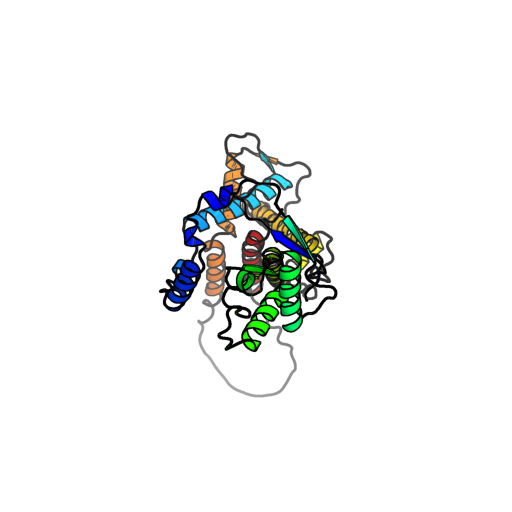93.38 85 LYS A C 1
ATOM 693 O O . LYS A 1 85 ? -0.227 1.194 -13.791 1.00 93.38 85 LYS A O 1
ATOM 698 N N . ASP A 1 86 ? -2.243 0.294 -14.284 1.00 91.88 86 ASP A N 1
ATOM 699 C CA . ASP A 1 86 ? -2.863 0.437 -12.979 1.00 91.88 86 ASP A CA 1
ATOM 700 C C . ASP A 1 86 ? -3.061 -0.954 -12.371 1.00 91.88 86 ASP A C 1
ATOM 702 O O . ASP A 1 86 ? -3.369 -1.908 -13.108 1.00 91.88 86 ASP A O 1
ATOM 706 N N . PRO A 1 87 ? -2.876 -1.095 -11.051 1.00 91.00 87 PRO A N 1
ATOM 707 C CA . PRO A 1 87 ? -3.040 -2.373 -10.391 1.00 91.00 87 PRO A CA 1
ATOM 708 C C . PRO A 1 87 ? -4.490 -2.864 -10.472 1.00 91.00 87 PRO A C 1
ATOM 710 O O . PRO A 1 87 ? -5.438 -2.069 -10.491 1.00 91.00 87 PRO A O 1
ATOM 713 N N . PRO A 1 88 ? -4.704 -4.190 -10.522 1.00 91.12 88 PRO A N 1
ATOM 714 C CA . PRO A 1 88 ? -6.046 -4.746 -10.463 1.00 91.12 88 PRO A CA 1
ATOM 715 C C . PRO A 1 88 ? -6.725 -4.384 -9.136 1.00 91.12 88 PRO A C 1
ATOM 717 O O . PRO A 1 88 ? -6.153 -4.547 -8.061 1.00 91.12 88 PRO A O 1
ATOM 720 N N . LYS A 1 89 ? -7.982 -3.937 -9.206 1.00 90.25 89 LYS A N 1
ATOM 721 C CA . LYS A 1 89 ? -8.774 -3.562 -8.025 1.00 90.25 89 LYS A CA 1
ATOM 722 C C . LYS A 1 89 ? -8.968 -4.756 -7.081 1.00 90.25 89 LYS A C 1
ATOM 724 O O . LYS A 1 89 ? -9.201 -5.869 -7.549 1.00 90.25 89 LYS A O 1
ATOM 729 N N . ILE A 1 90 ? -8.938 -4.498 -5.774 1.00 88.12 90 ILE A N 1
ATOM 730 C CA . ILE A 1 90 ? -9.301 -5.457 -4.721 1.00 88.12 90 ILE A CA 1
ATOM 731 C C . ILE A 1 90 ? -10.674 -5.056 -4.189 1.00 88.12 90 ILE A C 1
ATOM 733 O O . ILE A 1 90 ? -10.843 -3.912 -3.774 1.00 88.12 90 ILE A O 1
ATOM 737 N N . ASP A 1 91 ? -11.641 -5.974 -4.259 1.00 84.81 91 ASP A N 1
ATOM 738 C CA . ASP A 1 91 ? -12.999 -5.841 -3.711 1.00 84.81 91 ASP A CA 1
ATOM 739 C C . ASP A 1 91 ? -13.602 -4.426 -3.827 1.00 84.81 91 ASP A C 1
ATOM 741 O O . ASP A 1 91 ? -13.955 -3.798 -2.824 1.00 84.81 91 ASP A O 1
ATOM 745 N N . PRO A 1 92 ? -13.703 -3.876 -5.055 1.00 83.56 92 PRO A N 1
ATOM 746 C CA . PRO A 1 92 ? -14.091 -2.489 -5.241 1.00 83.56 92 PRO A CA 1
ATOM 747 C C . PRO A 1 92 ? -15.511 -2.246 -4.728 1.00 83.56 92 PRO A C 1
ATOM 749 O O . PRO A 1 92 ? -16.481 -2.830 -5.214 1.00 83.56 92 PRO A O 1
ATOM 752 N N . ILE A 1 93 ? -15.636 -1.317 -3.784 1.00 83.69 93 ILE A N 1
ATOM 753 C CA . ILE A 1 93 ? -16.927 -0.794 -3.341 1.00 83.69 93 ILE A CA 1
ATOM 754 C C . ILE A 1 93 ? -17.342 0.401 -4.201 1.00 83.69 93 ILE A C 1
ATOM 756 O O . ILE A 1 93 ? -16.511 1.166 -4.694 1.00 83.69 93 ILE A O 1
ATOM 760 N N . THR A 1 94 ? -18.649 0.579 -4.389 1.00 85.50 94 THR A N 1
ATOM 761 C CA . THR A 1 94 ? -19.180 1.747 -5.095 1.00 85.50 94 THR A CA 1
ATOM 762 C C . THR A 1 94 ? -18.834 3.014 -4.322 1.00 85.50 94 THR A C 1
ATOM 764 O O . THR A 1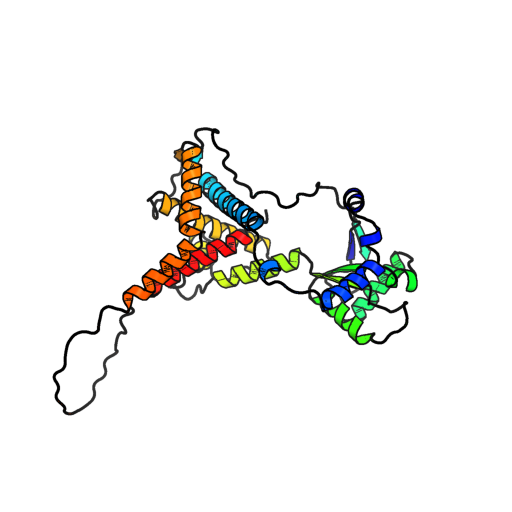 94 ? -19.223 3.159 -3.162 1.00 85.50 94 THR A O 1
ATOM 767 N N . VAL A 1 95 ? -18.137 3.942 -4.979 1.00 85.19 95 VAL A N 1
ATOM 768 C CA . VAL A 1 95 ? -17.825 5.252 -4.403 1.00 85.19 95 VAL A CA 1
ATOM 769 C C . VAL A 1 95 ? -19.131 6.001 -4.167 1.00 85.19 95 VAL A C 1
ATOM 771 O O . VAL A 1 95 ? -19.897 6.248 -5.098 1.00 85.19 95 VAL A O 1
ATOM 774 N N . LYS A 1 96 ? -19.384 6.365 -2.912 1.00 85.12 96 LYS A N 1
ATOM 775 C CA . LYS A 1 96 ? -20.510 7.208 -2.515 1.00 85.12 96 LYS A CA 1
ATOM 776 C C . LYS A 1 96 ? -20.011 8.333 -1.632 1.00 85.12 96 LYS A C 1
ATOM 778 O O . LYS A 1 96 ? -19.013 8.183 -0.930 1.00 85.12 96 LYS A O 1
ATOM 783 N N . LYS A 1 97 ? -20.729 9.455 -1.652 1.00 88.38 97 LYS A N 1
ATOM 784 C CA . LYS A 1 97 ? -20.484 10.541 -0.706 1.00 88.38 97 LYS A CA 1
ATOM 785 C C . LYS A 1 97 ? -20.666 9.988 0.718 1.00 88.38 97 LYS A C 1
ATOM 787 O O . LYS A 1 97 ? -21.735 9.436 0.988 1.00 88.38 97 LYS A O 1
ATOM 792 N N . PRO A 1 98 ? -19.664 10.107 1.604 1.00 85.75 98 PRO A N 1
ATOM 793 C CA . PRO A 1 98 ? -19.781 9.582 2.954 1.00 85.75 98 PRO A CA 1
ATOM 794 C C . PRO A 1 98 ? -20.841 10.369 3.729 1.00 85.75 98 PRO A C 1
ATOM 796 O O . PRO A 1 98 ? -20.946 11.593 3.599 1.00 85.75 98 PRO A O 1
ATOM 799 N N . ASN A 1 99 ? -21.629 9.657 4.532 1.00 89.94 99 ASN A N 1
ATOM 800 C CA . ASN A 1 99 ? -22.557 10.265 5.474 1.00 89.94 99 ASN A CA 1
ATOM 801 C C . ASN A 1 99 ? -21.843 10.403 6.822 1.00 89.94 99 ASN A C 1
ATOM 803 O O . ASN A 1 99 ? -21.656 9.420 7.542 1.00 89.94 99 ASN A O 1
ATOM 807 N N . ILE A 1 100 ? -21.392 11.623 7.113 1.00 91.12 100 ILE A N 1
ATOM 808 C CA . ILE A 1 100 ? -20.647 11.949 8.327 1.00 91.12 100 ILE A CA 1
ATOM 809 C C . ILE A 1 100 ? -21.424 12.942 9.183 1.00 91.12 100 ILE A C 1
ATOM 811 O O . ILE A 1 100 ? -21.973 13.919 8.678 1.00 91.12 100 ILE A O 1
ATOM 815 N N . THR A 1 101 ? -21.430 12.709 10.492 1.00 90.81 101 THR A N 1
ATOM 816 C CA . THR A 1 101 ? -21.930 13.666 11.485 1.00 90.81 101 THR A CA 1
ATOM 817 C C . THR A 1 101 ? -20.775 14.098 12.372 1.00 90.81 101 THR A C 1
ATOM 819 O O . THR A 1 101 ? -20.131 13.256 12.992 1.00 90.81 101 THR A O 1
ATOM 822 N N . MET A 1 102 ? -20.498 15.399 12.431 1.00 92.56 102 MET A N 1
ATOM 823 C CA . MET A 1 102 ? -19.450 15.940 13.297 1.00 92.56 102 MET A CA 1
ATOM 824 C C . MET A 1 102 ? -19.918 15.949 14.752 1.00 92.56 102 MET A C 1
ATOM 826 O O . MET A 1 102 ? -21.026 16.393 15.042 1.00 92.56 102 MET A O 1
ATOM 830 N N . LEU A 1 103 ? -19.055 15.498 15.659 1.00 90.38 103 LEU A N 1
ATOM 831 C CA . LEU A 1 103 ? -19.290 15.487 17.099 1.00 90.38 103 LEU A CA 1
ATOM 832 C C . LEU A 1 103 ? -18.152 16.223 17.796 1.00 90.38 103 LEU A C 1
ATOM 834 O O . LEU A 1 103 ? -16.979 16.039 17.461 1.00 90.38 103 LEU A O 1
ATOM 838 N N . LYS A 1 104 ? -18.485 17.051 18.783 1.00 90.06 104 LYS A N 1
ATOM 839 C CA . LYS A 1 104 ? -17.483 17.711 19.616 1.00 90.06 104 LYS A CA 1
ATOM 840 C C . LYS A 1 104 ? -17.010 16.723 20.677 1.00 90.06 104 LYS A C 1
ATOM 842 O O . LYS A 1 104 ? -17.737 16.465 21.624 1.00 90.06 104 LYS A O 1
ATOM 847 N N . LEU A 1 105 ? -15.837 16.122 20.520 1.00 86.44 105 LEU A N 1
ATOM 848 C CA . LEU A 1 105 ? -15.402 15.052 21.423 1.00 86.44 105 LEU A CA 1
ATOM 849 C C . LEU A 1 105 ? -14.869 15.596 22.747 1.00 86.44 105 LEU A C 1
ATOM 851 O O . LEU A 1 105 ? -15.216 15.067 23.793 1.00 86.44 105 LEU A O 1
ATOM 855 N N . MET A 1 106 ? -14.075 16.668 22.708 1.00 80.44 106 MET A N 1
ATOM 856 C CA . MET A 1 106 ? -13.443 17.252 23.897 1.00 80.44 106 MET A CA 1
ATOM 857 C C . MET A 1 106 ? -13.323 18.769 23.753 1.00 80.44 106 MET A C 1
ATOM 859 O O . MET A 1 106 ? -13.314 19.297 22.641 1.00 80.44 106 MET A O 1
ATOM 863 N N . VAL A 1 107 ? -13.216 19.497 24.866 1.00 74.19 107 VAL A N 1
ATOM 864 C CA . VAL A 1 107 ? -12.956 20.951 24.848 1.00 74.19 107 VAL A CA 1
ATOM 865 C C . VAL A 1 107 ? -11.455 21.239 24.776 1.00 74.19 107 VAL A C 1
ATOM 867 O O . VAL A 1 107 ? -11.039 22.106 24.008 1.00 74.19 107 VAL A O 1
ATOM 870 N N . ALA A 1 108 ? -10.653 20.480 25.522 1.00 73.81 108 ALA A N 1
ATOM 871 C CA . ALA A 1 108 ? -9.197 20.525 25.512 1.00 73.81 108 ALA A CA 1
ATOM 872 C C . ALA A 1 108 ? -8.636 19.124 25.236 1.00 73.81 108 ALA A C 1
ATOM 874 O O . ALA A 1 108 ? -9.279 18.124 25.534 1.00 73.81 108 ALA A O 1
ATOM 875 N N . SER A 1 109 ? -7.444 19.059 24.643 1.00 70.44 109 SER A N 1
ATOM 876 C CA . SER A 1 109 ? -6.756 17.787 24.414 1.00 70.44 109 SER A CA 1
ATOM 877 C C . SER A 1 109 ? -6.329 17.192 25.754 1.00 70.44 109 SER A C 1
ATOM 879 O O . SER A 1 109 ? -5.471 17.770 26.418 1.00 70.44 109 SER A O 1
ATOM 881 N N . ASP A 1 110 ? -6.837 16.009 26.087 1.00 75.62 110 ASP A N 1
ATOM 882 C CA . ASP A 1 110 ? -6.320 15.181 27.175 1.00 75.62 110 ASP A CA 1
ATOM 883 C C . ASP A 1 110 ? -5.968 13.777 26.657 1.00 75.62 110 ASP A C 1
ATOM 885 O O . ASP A 1 110 ? -6.706 13.144 25.905 1.00 75.62 110 ASP A O 1
ATOM 889 N N . ASN A 1 111 ? -4.780 13.308 27.035 1.00 76.50 111 ASN A N 1
ATOM 890 C CA . ASN A 1 111 ? -4.206 12.035 26.607 1.00 76.50 111 ASN A CA 1
ATOM 891 C C . ASN A 1 111 ? -4.248 10.991 27.709 1.00 76.50 111 ASN A C 1
ATOM 893 O O . ASN A 1 111 ? -3.397 10.103 27.731 1.00 76.50 111 ASN A O 1
ATOM 897 N N . SER A 1 112 ? -5.204 11.101 28.615 1.00 83.88 112 SER A N 1
ATOM 898 C CA . SER A 1 112 ? -5.354 10.184 29.724 1.00 83.88 112 SER A CA 1
ATOM 899 C C . SER A 1 112 ? -6.513 9.205 29.498 1.00 83.88 112 SER A C 1
ATOM 901 O O . SER A 1 112 ? -7.285 9.298 28.539 1.00 83.88 112 SER A O 1
ATOM 903 N N . ALA A 1 113 ? -6.623 8.235 30.404 1.00 83.94 113 ALA A N 1
ATOM 904 C CA . ALA A 1 113 ? -7.814 7.402 30.515 1.00 83.94 113 ALA A CA 1
ATOM 905 C C . ALA A 1 113 ? -9.047 8.220 30.954 1.00 83.94 113 ALA A C 1
ATOM 907 O O . AL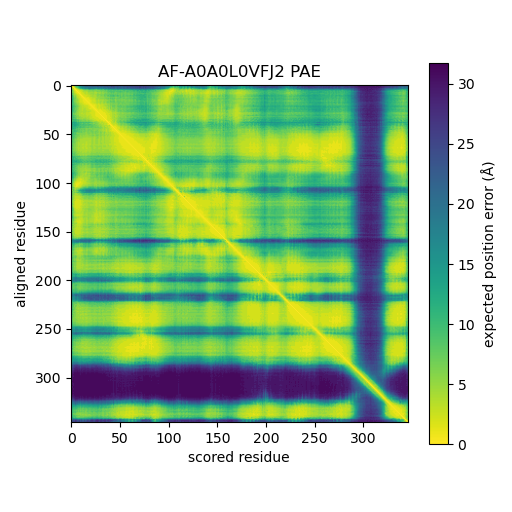A A 1 113 ? -10.158 7.900 30.547 1.00 83.94 113 ALA A O 1
ATOM 908 N N . GLU A 1 114 ? -8.857 9.281 31.741 1.00 85.25 114 GLU A N 1
ATOM 909 C CA . GLU A 1 114 ? -9.929 10.175 32.195 1.00 85.25 114 GLU A CA 1
ATOM 910 C C . GLU A 1 114 ? -10.522 10.954 31.017 1.00 85.25 114 GLU A C 1
ATOM 912 O O . GLU A 1 114 ? -11.731 10.901 30.800 1.00 85.25 114 GLU A O 1
ATOM 917 N N . GLY A 1 115 ? -9.671 11.521 30.158 1.00 86.25 115 GLY A N 1
ATOM 918 C CA . GLY A 1 115 ? -10.091 12.179 28.922 1.00 86.25 115 GLY A CA 1
ATOM 919 C C . GLY A 1 115 ? -10.899 11.268 27.991 1.00 86.25 115 GLY A C 1
ATOM 920 O O . GLY A 1 115 ? -11.820 11.727 27.323 1.00 86.25 115 GLY A O 1
ATOM 921 N N . MET A 1 116 ? -10.643 9.954 27.988 1.00 87.44 116 MET A N 1
ATOM 922 C CA . MET A 1 116 ? -11.505 8.998 27.276 1.00 87.44 116 MET A CA 1
ATOM 923 C C . MET A 1 116 ? -12.910 8.886 27.871 1.00 87.44 116 MET A C 1
ATOM 925 O O . MET A 1 116 ? -13.877 8.723 27.125 1.00 87.44 116 MET A O 1
ATOM 929 N N . GLY A 1 117 ? -13.030 8.963 29.196 1.00 88.31 117 GLY A N 1
ATOM 930 C CA . GLY A 1 117 ? -14.322 9.024 29.876 1.00 88.31 117 GLY A CA 1
ATOM 931 C C . GLY A 1 117 ? -15.105 10.273 29.473 1.00 88.31 117 GLY A C 1
ATOM 932 O O . GLY A 1 117 ? -16.274 10.162 29.102 1.00 88.31 117 GLY A O 1
ATOM 933 N N . GLU A 1 118 ? -14.437 11.430 29.434 1.00 88.56 118 GLU A N 1
ATOM 934 C CA . GLU A 1 118 ? -15.032 12.698 28.985 1.00 88.56 118 GLU A CA 1
ATOM 935 C C . GLU A 1 118 ? -15.520 12.629 27.531 1.00 88.56 118 GLU A C 1
ATOM 937 O O . GLU A 1 118 ? -16.596 13.134 27.208 1.00 88.56 118 GLU A O 1
ATOM 942 N N . VAL A 1 119 ? -14.772 11.956 26.645 1.00 89.44 119 VAL A N 1
ATOM 943 C CA . VAL A 1 119 ? -15.206 11.719 25.257 1.00 89.44 119 VAL A CA 1
ATOM 944 C C . VAL A 1 119 ? -16.529 10.955 25.224 1.00 89.44 119 VAL A C 1
ATOM 946 O O . VAL A 1 119 ? -17.439 11.334 24.483 1.00 89.44 119 VAL A O 1
ATOM 949 N N . PHE A 1 120 ? -16.667 9.888 26.016 1.00 90.69 120 PHE A N 1
ATOM 950 C CA . PHE A 1 120 ? -17.912 9.118 26.073 1.00 90.69 120 PHE A CA 1
ATOM 951 C C . PHE A 1 120 ? -19.070 9.938 26.629 1.00 90.69 120 PHE A C 1
ATOM 953 O O . PHE A 1 120 ? -20.155 9.924 26.044 1.00 90.69 120 PHE A O 1
ATOM 960 N N . GLU A 1 121 ? -18.840 10.697 27.697 1.00 90.69 121 GLU A N 1
ATOM 961 C CA . GLU A 1 121 ? -19.843 11.599 28.261 1.00 90.69 121 GLU A CA 1
ATOM 962 C C . GLU A 1 121 ? -20.291 12.656 27.245 1.00 90.69 121 GLU A C 1
ATOM 964 O O . GLU A 1 121 ? -21.490 12.877 27.063 1.00 90.69 121 GLU A O 1
ATOM 969 N N . SER A 1 122 ? -19.350 13.240 26.501 1.00 90.75 122 SER A N 1
ATOM 970 C CA . SER A 1 122 ? -19.647 14.223 25.461 1.00 90.75 122 SER A CA 1
ATOM 971 C C . SER A 1 122 ? -20.477 13.630 24.318 1.00 90.75 122 SER A C 1
ATOM 973 O O . SER A 1 122 ? -21.422 14.266 23.836 1.00 90.75 122 SER A O 1
ATOM 975 N N . ILE A 1 123 ? -20.169 12.402 23.884 1.00 91.81 123 ILE A N 1
ATOM 976 C CA . ILE A 1 123 ? -20.957 11.700 22.860 1.00 91.81 123 ILE A CA 1
ATOM 977 C C . ILE A 1 123 ? -22.372 11.422 23.378 1.00 91.81 123 ILE A C 1
ATOM 979 O O . ILE A 1 123 ? -23.340 11.685 22.664 1.00 91.81 123 ILE A O 1
ATOM 983 N N . MET A 1 124 ? -22.517 10.918 24.607 1.00 93.06 124 MET A N 1
ATOM 984 C CA . MET A 1 124 ? -23.829 10.649 25.209 1.00 93.06 124 MET A CA 1
ATOM 985 C C . MET A 1 124 ? -24.666 11.927 25.321 1.00 93.06 124 MET A C 1
ATOM 987 O O . MET A 1 124 ? -25.803 11.946 24.853 1.00 93.06 124 MET A O 1
ATOM 991 N N . CYS A 1 125 ? -24.080 13.022 25.814 1.00 92.94 125 CYS A N 1
ATOM 992 C CA . CYS A 1 125 ? -24.745 14.324 25.904 1.00 92.94 125 CYS A CA 1
ATOM 993 C C . CYS A 1 125 ? -25.235 14.832 24.541 1.00 92.94 125 CYS A C 1
ATOM 995 O O . CYS A 1 125 ? -26.360 15.311 24.427 1.00 92.94 125 CYS A O 1
ATOM 997 N N . GLN A 1 126 ? -24.412 14.720 23.494 1.00 93.25 126 GLN A N 1
ATOM 998 C CA . GLN A 1 126 ? -24.773 15.194 22.151 1.00 93.25 126 GLN A CA 1
ATOM 999 C C . GLN A 1 126 ? -25.786 14.295 21.438 1.00 93.25 126 GLN A C 1
ATOM 1001 O O . GLN A 1 126 ? -26.539 14.773 20.593 1.00 93.25 126 GLN A O 1
ATOM 1006 N N . THR A 1 127 ? -25.799 12.999 21.748 1.00 91.69 127 THR A N 1
ATOM 1007 C CA . THR A 1 127 ? -26.714 12.028 21.127 1.00 91.69 127 THR A CA 1
ATOM 1008 C C . THR A 1 127 ? -28.010 11.833 21.912 1.00 91.69 127 THR A C 1
ATOM 1010 O O . THR A 1 127 ? -28.952 11.252 21.379 1.00 91.69 127 THR A O 1
ATOM 1013 N N . GLY A 1 128 ? -28.069 12.307 23.160 1.00 94.31 128 GLY A N 1
ATOM 1014 C CA . GLY A 1 128 ? -29.193 12.094 24.071 1.00 94.31 128 GLY A CA 1
ATOM 1015 C C . GLY A 1 128 ? -29.315 10.654 24.576 1.00 94.31 128 GLY A C 1
ATOM 1016 O O . GLY A 1 128 ? -30.356 10.294 25.119 1.00 94.31 128 GLY A O 1
ATOM 1017 N N . LEU A 1 129 ? -28.285 9.824 24.383 1.00 93.75 129 LEU A N 1
ATOM 1018 C CA . LEU A 1 129 ? -28.281 8.438 24.840 1.00 93.75 129 LEU A CA 1
ATOM 1019 C C . LEU A 1 129 ? -28.030 8.371 26.344 1.00 93.75 129 LEU A C 1
ATOM 1021 O O . LEU A 1 129 ? -27.113 9.006 26.864 1.00 93.75 129 LEU A O 1
ATOM 1025 N N . THR A 1 130 ? -28.799 7.534 27.032 1.00 94.31 130 THR A N 1
ATOM 1026 C CA . THR A 1 130 ? -28.505 7.175 28.421 1.00 94.31 130 THR A CA 1
ATOM 1027 C C . THR A 1 130 ? -27.240 6.305 28.504 1.00 94.31 130 THR A C 1
ATOM 1029 O O . THR A 1 130 ? -26.910 5.608 27.536 1.00 94.31 130 THR A O 1
ATOM 1032 N N . PRO A 1 131 ? -26.548 6.258 29.660 1.00 91.06 131 PRO A N 1
ATOM 1033 C CA . PRO A 1 131 ? -25.401 5.367 29.853 1.00 91.06 131 PRO A CA 1
ATOM 1034 C C . PRO A 1 131 ? -25.710 3.910 29.498 1.00 91.06 131 PRO A C 1
ATOM 1036 O O . PRO A 1 131 ? -24.940 3.253 28.797 1.00 91.06 131 PRO A O 1
ATOM 1039 N N . THR A 1 132 ? -26.883 3.417 29.897 1.00 91.31 132 THR A N 1
ATOM 1040 C CA . THR A 1 132 ? -27.326 2.062 29.561 1.00 91.31 132 THR A CA 1
ATOM 1041 C C . THR A 1 132 ? -27.444 1.870 28.050 1.00 91.31 132 THR A C 1
ATOM 1043 O O . THR A 1 132 ? -26.881 0.917 27.521 1.00 91.31 132 THR A O 1
ATOM 1046 N N . GLU A 1 133 ? -28.102 2.766 27.311 1.00 91.81 133 GLU A N 1
ATOM 1047 C CA . GLU A 1 133 ? -28.221 2.651 25.845 1.00 91.81 133 GLU A CA 1
ATOM 1048 C C . GLU A 1 133 ? -26.879 2.780 25.118 1.00 91.81 133 GLU A C 1
ATOM 1050 O O . GLU A 1 133 ? -26.691 2.223 24.031 1.00 91.81 133 GLU A O 1
ATOM 1055 N N . PHE A 1 134 ? -25.945 3.539 25.687 1.00 90.81 134 PHE A N 1
ATOM 1056 C CA . PHE A 1 134 ? -24.628 3.724 25.106 1.00 90.81 134 PHE A CA 1
ATOM 1057 C C . PHE A 1 134 ? -23.768 2.462 25.230 1.00 90.81 134 PHE A C 1
ATOM 1059 O O . PHE A 1 134 ? -23.308 1.956 24.201 1.00 90.81 134 PHE A O 1
ATOM 1066 N N . PHE A 1 135 ? -23.607 1.941 26.453 1.00 89.00 135 PHE A N 1
ATOM 1067 C CA . PHE A 1 135 ? -22.705 0.827 26.777 1.00 89.00 135 PHE A CA 1
ATOM 1068 C C . PHE A 1 135 ? -23.291 -0.567 26.493 1.00 89.00 135 PHE A C 1
ATOM 1070 O O . PHE A 1 135 ? -22.541 -1.532 26.343 1.00 89.00 135 PHE A O 1
ATOM 1077 N N . THR A 1 136 ? -24.615 -0.703 26.347 1.00 87.38 136 THR A N 1
ATOM 1078 C CA . THR A 1 136 ? -25.252 -1.974 25.929 1.00 87.38 136 THR A CA 1
ATOM 1079 C C . THR A 1 136 ? -25.157 -2.259 24.437 1.00 87.38 136 THR A C 1
ATOM 1081 O O . THR A 1 136 ? -25.574 -3.332 24.018 1.00 87.38 136 THR A O 1
ATOM 1084 N N . ARG A 1 137 ? -24.657 -1.328 23.617 1.00 87.25 137 ARG A N 1
ATOM 1085 C CA . ARG A 1 137 ? -24.533 -1.499 22.162 1.00 87.25 137 ARG A CA 1
ATOM 1086 C C . ARG A 1 137 ? -23.077 -1.700 21.768 1.00 87.25 137 ARG A C 1
ATOM 1088 O O . ARG A 1 137 ? -22.185 -1.151 22.406 1.00 87.25 137 ARG A O 1
ATOM 1095 N N . LEU A 1 138 ? -22.844 -2.443 20.685 1.00 87.06 138 LEU A N 1
ATOM 1096 C CA . LEU A 1 138 ? -21.510 -2.564 20.103 1.00 87.06 138 LEU A CA 1
ATOM 1097 C C . LEU A 1 138 ? -21.090 -1.198 19.553 1.00 87.06 138 LEU A C 1
ATOM 1099 O O . LEU A 1 138 ? -21.788 -0.613 18.721 1.00 87.06 138 LEU A O 1
ATOM 1103 N N . ARG A 1 139 ? -19.955 -0.684 20.024 1.00 87.50 139 ARG A N 1
ATOM 1104 C CA . ARG A 1 139 ? -19.378 0.585 19.576 1.00 87.50 139 ARG A CA 1
ATOM 1105 C C . ARG A 1 139 ? -18.002 0.330 18.996 1.00 87.50 139 ARG A C 1
ATOM 1107 O O . ARG A 1 139 ? -17.168 -0.286 19.648 1.00 87.50 139 ARG A O 1
ATOM 1114 N N . VAL A 1 140 ? -17.767 0.831 17.790 1.00 88.19 140 VAL A N 1
ATOM 1115 C CA . VAL A 1 140 ? -16.462 0.772 17.132 1.00 88.19 140 VAL A CA 1
ATOM 1116 C C . VAL A 1 140 ? -15.902 2.185 17.063 1.00 88.19 140 VAL A C 1
ATOM 1118 O O . VAL A 1 140 ? -16.538 3.076 16.504 1.00 88.19 140 VAL A O 1
ATOM 1121 N N . PHE A 1 141 ? -14.725 2.381 17.643 1.00 87.50 141 PHE A N 1
ATOM 1122 C CA . PHE A 1 141 ? -14.004 3.645 17.658 1.00 87.50 141 PHE A CA 1
ATOM 1123 C C . PHE A 1 141 ? -12.743 3.513 16.817 1.00 87.50 141 PHE A C 1
ATOM 1125 O O . PHE A 1 141 ? -11.881 2.691 17.110 1.00 87.50 141 PHE A O 1
ATOM 1132 N N . GLU A 1 142 ? -12.617 4.326 15.779 1.00 86.81 142 GLU A N 1
ATOM 1133 C CA . GLU A 1 142 ? -11.357 4.455 15.056 1.00 86.81 142 GLU A CA 1
ATOM 1134 C C . GLU A 1 142 ? -10.510 5.546 1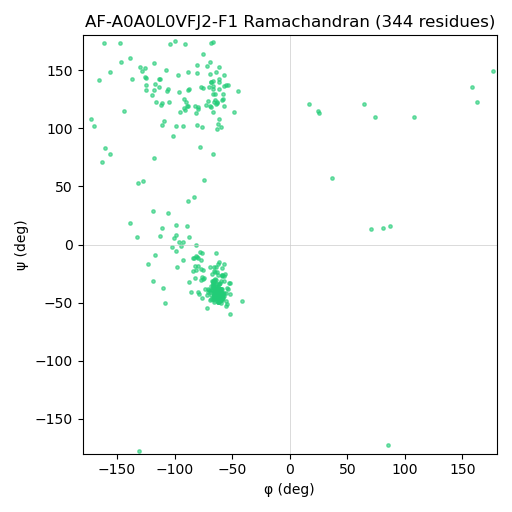5.712 1.00 86.81 142 GLU A C 1
ATOM 1136 O O . GLU A 1 142 ? -11.008 6.635 16.005 1.00 86.81 142 GLU A O 1
ATOM 1141 N N . GLY A 1 143 ? -9.232 5.268 15.954 1.00 83.94 143 GLY A N 1
ATOM 1142 C CA . GLY A 1 143 ? -8.330 6.252 16.541 1.00 83.94 143 GLY A CA 1
ATOM 1143 C C . GLY A 1 143 ? -6.860 5.930 16.330 1.00 83.94 143 GLY A C 1
ATOM 1144 O O . GLY A 1 143 ? -6.486 4.872 15.821 1.00 83.94 143 GLY A O 1
ATOM 1145 N N . ASP A 1 144 ? -6.000 6.867 16.722 1.00 81.50 144 ASP A N 1
ATOM 1146 C CA . ASP A 1 144 ? -4.560 6.625 16.744 1.00 81.50 144 ASP A CA 1
ATOM 1147 C C . ASP A 1 144 ? -4.182 5.596 17.832 1.00 81.50 144 ASP A C 1
ATOM 1149 O O . ASP A 1 144 ? -5.001 5.157 18.646 1.00 81.50 144 ASP A O 1
ATOM 1153 N N . LEU A 1 145 ? -2.911 5.186 17.861 1.00 83.25 145 LEU A N 1
ATOM 1154 C CA . LEU A 1 145 ? -2.436 4.225 18.860 1.00 83.25 145 LEU A CA 1
ATOM 1155 C C . LEU A 1 145 ? -2.655 4.731 20.296 1.00 83.25 145 LEU A C 1
ATOM 1157 O O . LEU A 1 145 ? -3.028 3.951 21.167 1.00 83.25 145 LEU A O 1
ATOM 1161 N N . GLY A 1 146 ? -2.463 6.032 20.537 1.00 84.19 146 GLY A N 1
ATOM 1162 C CA . GLY A 1 146 ? -2.664 6.629 21.859 1.00 84.19 146 GLY A CA 1
ATOM 1163 C C . GLY A 1 146 ? -4.118 6.534 22.324 1.00 84.19 146 GLY A C 1
ATOM 1164 O O . GLY A 1 146 ? -4.372 6.142 23.456 1.00 84.19 146 GLY A O 1
ATOM 1165 N N . THR A 1 147 ? -5.064 6.805 21.427 1.00 83.75 147 THR A N 1
ATOM 1166 C CA . THR A 1 147 ? -6.509 6.642 21.640 1.00 83.75 147 THR A CA 1
ATOM 1167 C C . THR A 1 147 ? -6.843 5.222 22.080 1.00 83.75 147 THR A C 1
ATOM 1169 O O . THR A 1 147 ? -7.488 5.016 23.110 1.00 83.75 147 THR A O 1
ATOM 1172 N N . CYS A 1 148 ? -6.351 4.232 21.332 1.00 87.81 148 CYS A N 1
ATOM 1173 C CA . CYS A 1 148 ? -6.582 2.825 21.641 1.00 87.81 148 CYS A CA 1
ATOM 1174 C C . CYS A 1 148 ? -5.992 2.456 23.013 1.00 87.81 148 CYS A C 1
ATOM 1176 O O . CYS A 1 148 ? -6.655 1.817 23.828 1.00 87.81 148 CYS A O 1
ATOM 1178 N N . MET A 1 149 ? -4.771 2.913 23.312 1.00 89.50 149 MET A N 1
ATOM 1179 C CA . MET A 1 149 ? -4.122 2.678 24.607 1.00 89.50 149 MET A CA 1
ATOM 1180 C C . MET A 1 149 ? -4.865 3.329 25.778 1.00 89.50 149 MET A C 1
ATOM 1182 O O . MET A 1 149 ? -4.923 2.745 26.862 1.00 89.50 149 MET A O 1
ATOM 1186 N N . ASN A 1 150 ? -5.448 4.511 25.580 1.00 89.25 150 ASN A N 1
ATOM 1187 C CA . ASN A 1 150 ? -6.212 5.196 26.617 1.00 89.25 150 ASN A CA 1
ATOM 1188 C C . ASN A 1 150 ? -7.528 4.477 26.909 1.00 89.25 150 ASN A C 1
ATOM 1190 O O . ASN A 1 150 ? -7.873 4.319 28.079 1.00 89.25 150 ASN A O 1
ATOM 1194 N N . LEU A 1 151 ? -8.216 3.961 25.881 1.00 89.19 151 LEU A N 1
ATOM 1195 C CA . LEU A 1 151 ? -9.397 3.125 26.095 1.00 89.19 151 LEU A CA 1
ATOM 1196 C C . LEU A 1 151 ? -9.045 1.846 26.862 1.00 89.19 151 LEU A C 1
ATOM 1198 O O . LEU A 1 151 ? -9.736 1.488 27.814 1.00 89.19 151 LEU A O 1
ATOM 1202 N N . GLU A 1 152 ? -7.957 1.169 26.489 1.00 89.50 152 GLU A N 1
ATOM 1203 C CA . GLU A 1 152 ? -7.497 -0.016 27.221 1.00 89.50 152 GLU A CA 1
ATOM 1204 C C . GLU A 1 152 ? -7.115 0.310 28.670 1.00 89.50 152 GLU A C 1
ATOM 1206 O O . GLU A 1 152 ? -7.386 -0.473 29.582 1.00 89.50 152 GLU A O 1
ATOM 1211 N N . SER A 1 153 ? -6.513 1.478 28.903 1.00 90.38 153 SER A N 1
ATOM 1212 C CA . SER A 1 153 ? -6.174 1.953 30.246 1.00 90.38 153 SER A CA 1
ATOM 1213 C C . SER A 1 153 ? -7.430 2.209 31.077 1.00 90.38 153 SER A C 1
ATOM 1215 O O . SER A 1 153 ? -7.519 1.715 32.201 1.00 90.38 153 SER A O 1
ATOM 1217 N N . LEU A 1 154 ? -8.433 2.882 30.507 1.00 89.00 154 LEU A N 1
ATOM 1218 C CA . LEU A 1 154 ? -9.727 3.108 31.150 1.00 89.00 154 LEU A CA 1
ATOM 1219 C C . LEU A 1 154 ? -10.434 1.782 31.458 1.00 89.00 154 LEU A C 1
ATOM 1221 O O . LEU A 1 154 ? -10.901 1.561 32.575 1.00 89.00 154 LEU A O 1
ATOM 1225 N N . ARG A 1 155 ? -10.424 0.838 30.509 1.00 88.25 155 ARG A N 1
ATOM 1226 C CA . ARG A 1 155 ? -10.992 -0.501 30.707 1.00 88.25 155 ARG A CA 1
ATOM 1227 C C . ARG A 1 155 ? -10.310 -1.249 31.852 1.00 88.25 155 ARG A C 1
ATOM 1229 O O . ARG A 1 155 ? -10.986 -1.953 32.596 1.00 88.25 155 ARG A O 1
ATOM 1236 N N . LYS A 1 156 ? -8.990 -1.119 32.015 1.00 87.69 156 LYS A N 1
ATOM 1237 C CA . LYS A 1 156 ? -8.262 -1.723 33.144 1.00 87.69 156 LYS A CA 1
ATOM 1238 C C . LYS A 1 156 ? -8.617 -1.070 34.479 1.00 87.69 156 LYS A C 1
ATOM 1240 O O . LYS A 1 156 ? -8.760 -1.792 35.458 1.00 87.69 156 LYS A O 1
ATOM 1245 N N . GLN A 1 157 ? -8.787 0.251 34.513 1.00 85.38 157 GLN A N 1
ATOM 1246 C CA . GLN A 1 157 ? -9.170 0.987 35.725 1.00 85.38 157 GLN A CA 1
ATOM 1247 C C . GLN A 1 157 ? -10.593 0.650 36.197 1.00 85.38 157 GLN A C 1
ATOM 1249 O O . GLN A 1 157 ? -10.855 0.653 37.394 1.00 85.38 157 GLN A O 1
ATOM 1254 N N . GLN A 1 158 ? -11.498 0.326 35.270 1.00 81.12 158 GLN A N 1
ATOM 1255 C CA . GLN A 1 158 ? -12.909 0.050 35.563 1.00 81.12 158 GLN A CA 1
ATOM 1256 C C . GLN A 1 158 ? -13.231 -1.439 35.795 1.00 81.12 158 GLN A C 1
ATOM 1258 O O . GLN A 1 158 ? -14.390 -1.791 36.017 1.00 81.12 158 GLN A O 1
ATOM 1263 N N . LYS A 1 159 ? -12.244 -2.348 35.757 1.00 75.44 159 LYS A N 1
ATOM 1264 C CA . LYS A 1 159 ? -12.457 -3.767 36.095 1.00 75.44 159 LYS A CA 1
ATOM 1265 C C . LYS A 1 159 ? -12.281 -4.002 37.608 1.00 75.44 159 LYS A C 1
ATOM 1267 O O . LYS A 1 159 ? -11.262 -3.577 38.144 1.00 75.44 159 LYS A O 1
ATOM 1272 N N . PRO A 1 160 ? -13.180 -4.747 38.287 1.00 60.59 160 PRO A N 1
ATOM 1273 C CA . PRO A 1 160 ? -14.389 -5.396 37.783 1.00 60.59 160 PRO A CA 1
ATOM 1274 C C . PRO A 1 160 ? -15.645 -4.560 38.086 1.00 60.59 160 PRO A C 1
ATOM 1276 O O . PRO A 1 160 ? -16.164 -4.599 39.198 1.00 60.59 160 PRO A O 1
ATOM 1279 N N . SER A 1 161 ? -16.178 -3.836 37.101 1.00 63.41 161 SER A N 1
ATOM 1280 C CA . SER A 1 161 ? -17.528 -3.278 37.202 1.00 63.41 161 SER A CA 1
ATOM 1281 C C . SER A 1 161 ? -18.547 -4.289 36.671 1.00 63.41 161 SER A C 1
ATOM 1283 O O . SER A 1 161 ? -18.483 -4.691 35.510 1.00 63.41 161 SER A O 1
ATOM 1285 N N . GLY A 1 162 ? -19.481 -4.719 37.526 1.00 69.19 162 GLY A N 1
ATOM 1286 C CA . GLY A 1 162 ? -20.660 -5.505 37.128 1.00 69.19 162 GLY A CA 1
ATOM 1287 C C . GLY A 1 162 ? -21.803 -4.646 36.573 1.00 69.19 162 GLY A C 1
ATOM 1288 O O . GLY A 1 162 ? -22.852 -5.174 36.212 1.00 69.19 162 GLY A O 1
ATOM 1289 N N . HIS A 1 163 ? -21.606 -3.327 36.526 1.00 81.94 163 HIS A N 1
ATOM 1290 C CA . HIS A 1 163 ? -22.606 -2.343 36.143 1.00 81.94 163 HIS A CA 1
ATOM 1291 C C . HIS A 1 163 ? -22.573 -2.090 34.640 1.00 81.94 163 HIS A C 1
ATOM 1293 O O . HIS A 1 163 ? -21.555 -1.680 34.078 1.00 81.94 163 HIS A O 1
ATOM 1299 N N . VAL A 1 164 ? -23.708 -2.311 33.982 1.00 80.19 164 VAL A N 1
ATOM 1300 C CA . VAL A 1 164 ? -23.833 -2.196 32.524 1.00 80.19 164 VAL A CA 1
ATOM 1301 C C . VAL A 1 164 ? -23.580 -0.756 32.065 1.00 80.19 164 VAL A C 1
ATOM 1303 O O . VAL A 1 164 ? -22.929 -0.538 31.050 1.00 80.19 164 VAL A O 1
ATOM 1306 N N . GLU A 1 165 ? -24.008 0.219 32.864 1.00 82.81 165 GLU A N 1
ATOM 1307 C CA . GLU A 1 165 ? -23.849 1.666 32.687 1.00 82.81 165 GLU A CA 1
ATOM 1308 C C . GLU A 1 165 ? -22.397 2.172 32.707 1.00 82.81 165 GLU A C 1
ATOM 1310 O O . GLU A 1 165 ? -22.161 3.343 32.428 1.00 82.81 165 GLU A O 1
ATOM 1315 N N . THR A 1 166 ? -21.424 1.314 33.022 1.00 82.00 166 THR A N 1
ATOM 1316 C CA . THR A 1 166 ? -19.987 1.649 33.007 1.00 82.00 166 THR A CA 1
ATOM 1317 C C . THR A 1 166 ? -19.146 0.589 32.293 1.00 82.00 166 THR A C 1
ATOM 1319 O O . THR A 1 166 ? -17.918 0.643 32.307 1.00 82.00 166 THR A O 1
ATOM 1322 N N . SER A 1 167 ? -19.783 -0.404 31.666 1.00 85.06 167 SER A N 1
ATOM 1323 C CA . SER A 1 167 ? -19.069 -1.524 31.060 1.00 85.06 167 SER A CA 1
ATOM 1324 C C . SER A 1 167 ? -18.493 -1.154 29.695 1.00 85.06 167 SER A C 1
ATOM 1326 O O . SER A 1 167 ? -19.213 -0.907 28.731 1.00 85.06 167 SER A O 1
ATOM 1328 N N . LEU A 1 168 ? -17.167 -1.222 29.581 1.00 87.56 168 LEU A N 1
ATOM 1329 C CA . LEU A 1 168 ? -16.438 -1.033 28.321 1.00 87.56 168 LEU A CA 1
ATOM 1330 C C . LEU A 1 168 ? -16.243 -2.331 27.525 1.00 87.56 168 LEU A C 1
ATOM 1332 O O . LEU A 1 168 ? -15.394 -2.382 26.631 1.00 87.56 168 LEU A O 1
ATOM 1336 N N . ALA A 1 169 ? -16.989 -3.390 27.856 1.00 83.56 169 ALA A N 1
ATOM 1337 C CA . ALA A 1 169 ? -16.900 -4.681 27.172 1.00 83.56 169 ALA A CA 1
ATOM 1338 C C . ALA A 1 169 ? -17.347 -4.600 25.703 1.00 83.56 169 ALA A C 1
ATOM 1340 O O . ALA A 1 169 ? -16.781 -5.280 24.855 1.00 83.56 169 ALA A O 1
ATOM 1341 N N . ASN A 1 170 ? -18.310 -3.723 25.402 1.00 86.25 170 ASN A N 1
ATOM 1342 C CA . ASN A 1 170 ? -18.875 -3.557 24.060 1.00 86.25 170 ASN A CA 1
ATOM 1343 C C . ASN A 1 170 ? -18.235 -2.406 23.263 1.00 86.25 170 ASN A C 1
ATOM 1345 O O . ASN A 1 170 ? -18.653 -2.121 22.141 1.00 86.25 170 ASN A O 1
ATOM 1349 N N . CYS A 1 171 ? -17.235 -1.728 23.829 1.00 87.62 171 CYS A N 1
ATOM 1350 C CA . CYS A 1 171 ? -16.491 -0.669 23.153 1.00 87.62 171 CYS A CA 1
ATOM 1351 C C . CYS A 1 171 ? -15.223 -1.262 22.545 1.00 87.62 171 CYS A C 1
ATOM 1353 O O . CYS A 1 171 ? -14.335 -1.681 23.278 1.00 87.62 171 CYS A O 1
ATOM 1355 N N . PHE A 1 172 ? -15.115 -1.274 21.224 1.00 86.06 172 PHE A N 1
ATOM 1356 C CA . PHE A 1 172 ? -13.985 -1.808 20.475 1.00 86.06 172 PHE A CA 1
ATOM 1357 C C . PHE A 1 172 ? -13.244 -0.685 19.749 1.00 86.06 172 PHE A C 1
ATOM 1359 O O . PHE A 1 172 ? -13.874 0.236 19.232 1.00 86.06 172 PHE A O 1
ATOM 1366 N N . THR A 1 173 ? -11.915 -0.759 19.689 1.00 87.50 173 THR A N 1
ATOM 1367 C CA . THR A 1 173 ? -11.092 0.216 18.961 1.00 87.50 173 THR A CA 1
ATOM 1368 C C . THR A 1 173 ? -10.399 -0.399 17.761 1.00 87.50 173 THR A C 1
ATOM 1370 O O . THR A 1 173 ? -9.788 -1.461 17.866 1.00 87.50 173 THR A O 1
ATOM 1373 N N . LEU A 1 174 ? -10.434 0.323 16.646 1.00 86.88 174 LEU A N 1
ATOM 1374 C CA . LEU A 1 174 ? -9.649 0.072 15.447 1.00 86.88 174 LEU A CA 1
ATOM 1375 C C . LEU A 1 174 ? -8.533 1.110 15.347 1.00 86.88 174 LEU A C 1
ATOM 1377 O O . LEU A 1 174 ? -8.768 2.310 15.499 1.00 86.88 174 LEU A O 1
ATOM 1381 N N . LEU A 1 175 ? -7.317 0.648 15.053 1.00 85.62 175 LEU A N 1
ATOM 1382 C CA . LEU A 1 175 ? -6.236 1.549 14.672 1.00 85.62 175 LEU A CA 1
ATOM 1383 C C . LEU A 1 175 ? -6.594 2.207 13.343 1.00 85.62 175 LEU A C 1
ATOM 1385 O O . LEU A 1 175 ? -6.917 1.514 12.379 1.00 85.62 175 LEU A O 1
ATOM 1389 N N . GLY A 1 176 ? -6.500 3.534 13.295 1.00 82.19 176 GLY A N 1
ATOM 1390 C CA . GLY A 1 176 ? -6.818 4.285 12.091 1.00 82.19 176 GLY A CA 1
ATOM 1391 C C . GLY A 1 176 ? -5.969 3.836 10.905 1.00 82.19 176 GLY A C 1
ATOM 1392 O O . GLY A 1 176 ? -4.733 3.828 10.985 1.00 82.19 176 GLY A O 1
ATOM 1393 N N . ALA A 1 177 ? -6.629 3.470 9.804 1.00 79.56 177 ALA A N 1
ATOM 1394 C CA . ALA A 1 177 ? -5.983 2.812 8.666 1.00 79.56 177 ALA A CA 1
ATOM 1395 C C . ALA A 1 177 ? -4.845 3.667 8.083 1.00 79.56 177 ALA A C 1
ATOM 1397 O O . ALA A 1 177 ? -3.744 3.169 7.837 1.00 79.56 177 ALA A O 1
ATOM 1398 N N . SER A 1 178 ? -5.068 4.978 7.965 1.00 77.75 178 SER A N 1
ATOM 1399 C CA . SER A 1 178 ? -4.073 5.934 7.467 1.00 77.75 178 SER A CA 1
ATOM 1400 C C . SER A 1 178 ? -2.828 6.010 8.355 1.00 77.75 178 SER A C 1
ATOM 1402 O O . SER A 1 178 ? -1.710 6.100 7.852 1.00 77.75 178 SER A O 1
ATOM 1404 N N . HIS A 1 179 ? -2.988 5.943 9.681 1.0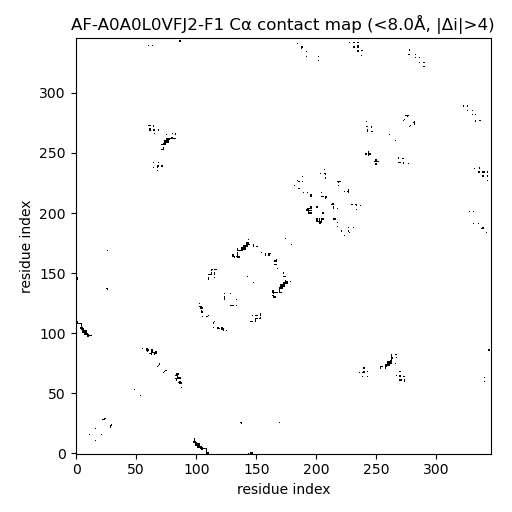0 78.12 179 HIS A N 1
ATOM 1405 C CA . HIS A 1 179 ? -1.854 5.968 10.609 1.00 78.12 179 HIS A CA 1
ATOM 1406 C C . HIS A 1 179 ? -1.042 4.673 10.562 1.00 78.12 179 HIS A C 1
ATOM 1408 O O . HIS A 1 179 ? 0.187 4.726 10.643 1.00 78.12 179 HIS A O 1
ATOM 1414 N N . LEU A 1 180 ? -1.710 3.524 10.429 1.00 82.31 180 LEU A N 1
ATOM 1415 C CA . LEU A 1 180 ? -1.037 2.239 10.260 1.00 82.31 180 LEU A CA 1
ATOM 1416 C C . LEU A 1 180 ? -0.220 2.227 8.964 1.00 82.31 180 LEU A C 1
ATOM 1418 O O . LEU A 1 180 ? 0.972 1.922 9.002 1.00 82.31 180 LEU A O 1
ATOM 1422 N N . LEU A 1 181 ? -0.843 2.624 7.851 1.00 81.94 181 LEU A N 1
ATOM 1423 C CA . LEU A 1 181 ? -0.193 2.702 6.545 1.00 81.94 181 LEU A CA 1
ATOM 1424 C C . LEU A 1 181 ? 1.012 3.647 6.579 1.00 81.94 181 LEU A C 1
ATOM 1426 O O . LEU A 1 181 ? 2.087 3.291 6.106 1.00 81.94 181 LEU A O 1
ATOM 1430 N N . TRP A 1 182 ? 0.869 4.809 7.219 1.00 82.06 182 TRP A N 1
ATOM 1431 C CA . TRP A 1 182 ? 1.967 5.752 7.413 1.00 82.06 182 TRP A CA 1
ATOM 1432 C C . TRP A 1 182 ? 3.125 5.144 8.198 1.00 82.06 182 TRP A C 1
ATOM 1434 O O . TRP A 1 182 ? 4.267 5.203 7.743 1.00 82.06 182 TRP A O 1
ATOM 1444 N N . ASN A 1 183 ? 2.858 4.531 9.352 1.00 84.31 183 ASN A N 1
ATOM 1445 C CA . ASN A 1 183 ? 3.914 3.932 10.167 1.00 84.31 183 ASN A CA 1
ATOM 1446 C C . ASN A 1 183 ? 4.633 2.794 9.423 1.00 84.31 183 ASN A C 1
ATOM 1448 O O . ASN A 1 183 ? 5.859 2.721 9.483 1.00 84.31 183 ASN A O 1
ATOM 1452 N N . MET A 1 184 ? 3.894 1.948 8.698 1.00 86.50 184 MET A N 1
ATOM 1453 C CA . MET A 1 184 ? 4.472 0.860 7.901 1.00 86.50 184 MET A CA 1
ATOM 1454 C C . MET A 1 184 ? 5.317 1.390 6.741 1.00 86.50 184 MET A C 1
ATOM 1456 O O . MET A 1 184 ? 6.476 1.000 6.598 1.00 86.50 184 MET A O 1
ATOM 1460 N N . ALA A 1 185 ? 4.783 2.332 5.958 1.00 86.75 185 ALA A N 1
ATOM 1461 C CA . ALA A 1 185 ? 5.507 2.944 4.849 1.00 86.75 185 ALA A CA 1
ATOM 1462 C C . ALA A 1 185 ? 6.782 3.649 5.329 1.00 86.75 185 ALA A C 1
ATOM 1464 O O . ALA A 1 185 ? 7.833 3.517 4.708 1.00 86.75 185 ALA A O 1
ATOM 1465 N N . GLN A 1 186 ? 6.718 4.342 6.470 1.00 86.69 186 GLN A N 1
ATOM 1466 C CA . GLN A 1 186 ? 7.884 4.971 7.083 1.00 86.69 186 GLN A CA 1
ATOM 1467 C C . GLN A 1 186 ? 8.929 3.945 7.524 1.00 86.69 186 GLN A C 1
ATOM 1469 O O . GLN A 1 186 ? 10.114 4.150 7.272 1.00 86.69 186 GLN A O 1
ATOM 1474 N N . ALA A 1 187 ? 8.517 2.860 8.182 1.00 89.25 187 ALA A N 1
ATOM 1475 C CA . ALA A 1 187 ? 9.440 1.827 8.637 1.00 89.25 187 ALA A CA 1
ATOM 1476 C C . ALA A 1 187 ? 10.193 1.191 7.458 1.00 89.25 187 ALA A C 1
ATOM 1478 O O . ALA A 1 187 ? 11.419 1.105 7.491 1.00 89.25 187 ALA A O 1
ATOM 1479 N N . ILE A 1 188 ? 9.473 0.831 6.392 1.00 89.50 188 ILE A N 1
ATOM 1480 C CA . ILE A 1 188 ? 10.056 0.280 5.161 1.00 89.50 188 ILE A CA 1
ATOM 1481 C C . ILE A 1 188 ? 10.968 1.311 4.483 1.00 89.50 188 ILE A C 1
ATOM 1483 O O . ILE A 1 188 ? 12.089 0.987 4.092 1.00 89.50 188 ILE A O 1
ATOM 1487 N N . TYR A 1 189 ? 10.528 2.568 4.377 1.00 87.88 189 TYR A N 1
ATOM 1488 C CA . TYR A 1 189 ? 11.332 3.631 3.777 1.00 87.88 189 TYR A CA 1
ATOM 1489 C C . TYR A 1 189 ? 12.654 3.838 4.520 1.00 87.88 189 TYR A C 1
ATOM 1491 O O . TYR A 1 189 ? 13.699 3.899 3.883 1.00 87.88 189 TYR A O 1
ATOM 1499 N N . LEU A 1 190 ? 12.625 3.902 5.855 1.00 87.75 190 LEU A N 1
ATOM 1500 C CA . LEU A 1 190 ? 13.822 4.078 6.681 1.00 87.75 190 LEU A CA 1
ATOM 1501 C C . LEU A 1 190 ? 14.751 2.862 6.627 1.00 87.75 190 LEU A C 1
ATOM 1503 O O . LEU A 1 190 ? 15.963 3.045 6.557 1.00 87.75 190 LEU A O 1
ATOM 1507 N N . MET A 1 191 ? 14.195 1.647 6.606 1.00 88.38 191 MET A N 1
ATOM 1508 C CA . MET A 1 191 ? 14.967 0.409 6.456 1.00 88.38 191 MET A CA 1
ATOM 1509 C C . MET A 1 191 ? 15.798 0.4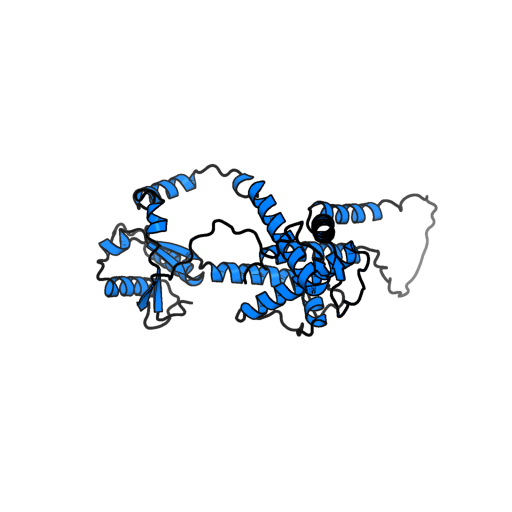18 5.168 1.00 88.38 191 MET A C 1
ATOM 1511 O O . MET A 1 191 ? 16.970 0.052 5.185 1.00 88.38 191 MET A O 1
ATOM 1515 N N . HIS A 1 192 ? 15.210 0.897 4.069 1.00 89.19 192 HIS A N 1
ATOM 1516 C CA . HIS A 1 192 ? 15.857 0.954 2.755 1.00 89.19 192 HIS A CA 1
ATOM 1517 C C . HIS A 1 192 ? 16.527 2.295 2.444 1.00 89.19 192 HIS A C 1
ATOM 1519 O O . HIS A 1 192 ? 17.118 2.447 1.370 1.00 89.19 192 HIS A O 1
ATOM 1525 N N . TYR A 1 193 ? 16.443 3.281 3.345 1.00 88.00 193 TYR A N 1
ATOM 1526 C CA . TYR A 1 193 ? 16.978 4.616 3.086 1.00 88.00 193 TYR A CA 1
ATOM 1527 C C . TYR A 1 193 ? 18.493 4.578 2.943 1.00 88.00 193 TYR A C 1
ATOM 1529 O O . TYR A 1 193 ? 19.010 5.162 1.995 1.00 88.00 193 TYR A O 1
ATOM 1537 N N . GLY A 1 194 ? 19.169 3.830 3.822 1.00 86.56 194 GLY A N 1
ATOM 1538 C CA . GLY A 1 194 ? 20.622 3.689 3.870 1.00 86.56 194 GLY A CA 1
ATOM 1539 C C . GLY A 1 194 ? 21.332 4.783 4.673 1.00 86.56 194 GLY A C 1
ATOM 1540 O O . GLY A 1 194 ? 20.690 5.603 5.330 1.00 86.56 194 GLY A O 1
ATOM 1541 N N . ASN A 1 195 ? 22.667 4.785 4.622 1.00 83.81 195 ASN A N 1
ATOM 1542 C CA . ASN A 1 195 ? 23.523 5.750 5.318 1.00 83.81 195 ASN A CA 1
ATOM 1543 C C . ASN A 1 195 ? 24.194 6.721 4.323 1.00 83.81 195 ASN A C 1
ATOM 1545 O O . ASN A 1 195 ? 25.158 6.325 3.674 1.00 83.81 195 ASN A O 1
ATOM 1549 N N . PRO A 1 196 ? 23.762 7.994 4.247 1.00 81.50 196 PRO A N 1
ATOM 1550 C CA . PRO A 1 196 ? 24.365 8.995 3.361 1.00 81.50 196 PRO A CA 1
ATOM 1551 C C . PRO A 1 196 ? 25.821 9.351 3.678 1.00 81.50 196 PRO A C 1
ATOM 1553 O O . PRO A 1 196 ? 26.507 9.911 2.830 1.00 81.50 196 PRO A O 1
ATOM 1556 N N . GLN A 1 197 ? 26.290 9.068 4.897 1.00 82.94 197 GLN A N 1
ATOM 1557 C CA . GLN A 1 197 ? 27.681 9.314 5.298 1.00 82.94 197 GLN A CA 1
ATOM 1558 C C . GLN A 1 197 ? 28.628 8.204 4.827 1.00 82.94 197 GLN A C 1
ATOM 1560 O O . GLN A 1 197 ? 29.844 8.346 4.915 1.00 82.94 197 GLN A O 1
ATOM 1565 N N . ASP A 1 198 ? 28.076 7.100 4.329 1.00 81.44 198 ASP A N 1
ATOM 1566 C CA . ASP A 1 198 ? 28.824 5.983 3.783 1.00 81.44 198 ASP A CA 1
ATOM 1567 C C . ASP A 1 198 ? 28.608 5.922 2.268 1.00 81.44 198 ASP A C 1
ATOM 1569 O O . ASP A 1 198 ? 27.581 5.458 1.778 1.00 81.44 198 ASP A O 1
ATOM 1573 N N . SER A 1 199 ? 29.603 6.381 1.507 1.00 73.56 199 SER A N 1
ATOM 1574 C CA . SER A 1 199 ? 29.557 6.371 0.037 1.00 73.56 199 SER A CA 1
ATOM 1575 C C . SER A 1 199 ? 29.453 4.969 -0.581 1.00 73.56 199 SER A C 1
ATOM 1577 O O . SER A 1 199 ? 29.077 4.848 -1.747 1.00 73.56 199 SER A O 1
ATOM 1579 N N . SER A 1 200 ? 29.756 3.912 0.183 1.00 71.88 200 SER A N 1
ATOM 1580 C CA . SER A 1 200 ? 29.596 2.523 -0.255 1.00 71.88 200 SER A CA 1
ATOM 1581 C C . SER A 1 200 ? 28.165 1.998 -0.065 1.00 71.88 200 SER A C 1
ATOM 1583 O O . SER A 1 200 ? 27.798 0.959 -0.618 1.00 71.88 200 SER A O 1
ATOM 1585 N N . ASN A 1 201 ? 27.323 2.733 0.668 1.00 76.19 201 ASN A N 1
ATOM 1586 C CA . ASN A 1 201 ? 25.950 2.355 0.954 1.00 76.19 201 ASN A CA 1
ATOM 1587 C C . ASN A 1 201 ? 25.003 2.708 -0.208 1.00 76.19 201 ASN A C 1
ATOM 1589 O O . ASN A 1 201 ? 24.704 3.874 -0.453 1.00 76.19 201 ASN A O 1
ATOM 1593 N N . GLN A 1 202 ? 24.449 1.694 -0.878 1.00 74.56 202 GLN A N 1
ATOM 1594 C CA . GLN A 1 202 ? 23.546 1.853 -2.034 1.00 74.56 202 GLN A CA 1
ATOM 1595 C C . GLN A 1 202 ? 22.055 2.001 -1.658 1.00 74.56 202 GLN A C 1
ATOM 1597 O O . GLN A 1 202 ? 21.151 1.471 -2.316 1.00 74.56 202 GLN A O 1
ATOM 1602 N N . GLY A 1 203 ? 21.780 2.706 -0.560 1.00 86.19 203 GLY A N 1
ATOM 1603 C CA . GLY A 1 203 ? 20.423 2.968 -0.086 1.00 86.19 203 GLY A CA 1
ATOM 1604 C C . GLY A 1 203 ? 19.602 3.863 -1.021 1.00 86.19 203 GLY A C 1
ATOM 1605 O O . GLY A 1 203 ? 20.090 4.393 -2.021 1.00 86.19 203 GLY A O 1
ATOM 1606 N N . ALA A 1 204 ? 18.318 4.046 -0.703 1.00 88.31 204 ALA A N 1
ATOM 1607 C CA . ALA A 1 204 ? 17.434 4.922 -1.475 1.00 88.31 204 ALA A CA 1
ATOM 1608 C C . ALA A 1 204 ? 17.938 6.378 -1.522 1.00 88.31 204 ALA A C 1
ATOM 1610 O O . ALA A 1 204 ? 17.683 7.073 -2.508 1.00 88.31 204 ALA A O 1
ATOM 1611 N N . TRP A 1 205 ? 18.694 6.819 -0.505 1.00 88.06 205 TRP A N 1
ATOM 1612 C CA . TRP A 1 205 ? 19.312 8.147 -0.453 1.00 88.06 205 TRP A CA 1
ATOM 1613 C C . TRP A 1 205 ? 20.169 8.446 -1.690 1.00 88.06 205 TRP A C 1
ATOM 1615 O O . TRP A 1 205 ? 20.146 9.572 -2.183 1.00 88.06 205 TRP A O 1
ATOM 1625 N N . GLN A 1 206 ? 20.889 7.450 -2.223 1.00 87.94 206 GLN A N 1
ATOM 1626 C CA . GLN A 1 206 ? 21.791 7.635 -3.358 1.00 87.94 206 GLN A CA 1
ATOM 1627 C C . GLN A 1 206 ? 20.991 7.929 -4.628 1.00 87.94 206 GLN A C 1
ATOM 1629 O O . GLN A 1 206 ? 21.258 8.907 -5.322 1.00 87.94 206 GLN A O 1
ATOM 1634 N N . THR A 1 207 ? 19.947 7.133 -4.881 1.00 89.00 207 THR A N 1
ATOM 1635 C CA . THR A 1 207 ? 19.013 7.352 -5.993 1.00 89.00 207 THR A CA 1
ATOM 1636 C C . THR A 1 207 ? 18.339 8.718 -5.889 1.00 89.00 207 THR A C 1
ATOM 1638 O O . THR A 1 207 ? 18.244 9.437 -6.878 1.00 89.00 207 THR A O 1
ATOM 1641 N N . LEU A 1 208 ? 17.898 9.105 -4.691 1.00 89.44 208 LEU A N 1
ATOM 1642 C CA . LEU A 1 208 ? 17.266 10.403 -4.452 1.00 89.44 208 LEU A CA 1
ATOM 1643 C C . LEU A 1 208 ? 18.234 11.568 -4.689 1.00 89.44 208 LEU A C 1
ATOM 1645 O O . LEU A 1 208 ? 17.863 12.530 -5.359 1.00 89.44 208 LEU A O 1
ATOM 1649 N N . SER A 1 209 ? 19.479 11.443 -4.227 1.00 88.94 209 SER A N 1
ATOM 1650 C CA . SER A 1 209 ? 20.543 12.422 -4.462 1.00 88.94 209 SER A CA 1
ATOM 1651 C C . SER A 1 209 ? 20.805 12.622 -5.956 1.00 88.94 209 SER A C 1
ATOM 1653 O O . SER A 1 209 ? 20.824 13.754 -6.437 1.00 88.94 209 SER A O 1
ATOM 1655 N N . SER A 1 210 ? 20.887 11.532 -6.730 1.00 87.81 210 SER A N 1
ATOM 1656 C CA . SER A 1 210 ? 21.024 11.596 -8.194 1.00 87.81 210 SER A CA 1
ATOM 1657 C C . SER A 1 210 ? 19.832 12.263 -8.891 1.00 87.81 210 SER A C 1
ATOM 1659 O O . SER A 1 210 ? 19.997 12.840 -9.961 1.00 87.81 210 SER A O 1
ATOM 1661 N N . LEU A 1 211 ? 18.642 12.220 -8.285 1.00 87.75 211 LEU A N 1
ATOM 1662 C CA . LEU A 1 211 ? 17.439 12.914 -8.758 1.00 87.75 211 LEU A CA 1
ATOM 1663 C C . LEU A 1 211 ? 17.328 14.362 -8.237 1.00 87.75 211 LEU A C 1
ATOM 1665 O O . LEU A 1 211 ? 16.302 15.010 -8.450 1.00 87.75 211 LEU A O 1
ATOM 1669 N N . GLY A 1 212 ? 18.352 14.873 -7.546 1.00 87.12 212 GLY A N 1
ATOM 1670 C CA . GLY A 1 212 ? 18.395 16.233 -7.003 1.00 87.12 212 GLY A CA 1
ATOM 1671 C C . GLY A 1 212 ? 17.651 16.419 -5.676 1.00 87.12 212 GLY A C 1
ATOM 1672 O O . GLY A 1 212 ? 17.396 17.553 -5.276 1.00 87.12 212 GLY A O 1
ATOM 1673 N N . VAL A 1 213 ? 17.283 15.334 -4.987 1.00 85.25 213 VAL A N 1
ATOM 1674 C CA . VAL A 1 213 ? 16.656 15.385 -3.657 1.00 85.25 213 VAL A CA 1
ATOM 1675 C C . VAL A 1 213 ? 17.746 15.307 -2.577 1.00 85.25 213 VAL A C 1
ATOM 1677 O O . VAL A 1 213 ? 18.524 14.353 -2.582 1.00 85.25 213 VAL A O 1
ATOM 1680 N N . PRO A 1 214 ? 17.817 16.262 -1.627 1.00 79.69 214 PRO A N 1
ATOM 1681 C CA . PRO A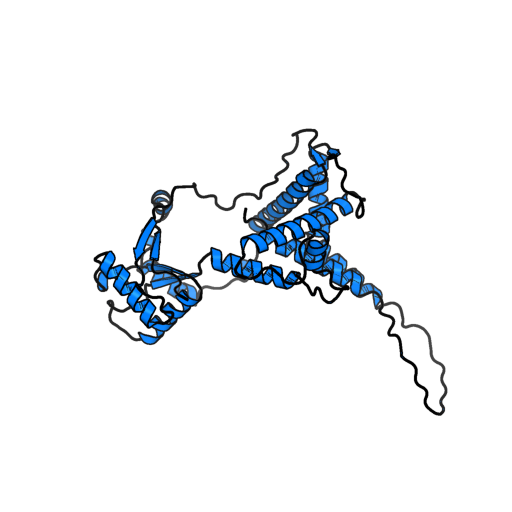 1 214 ? 18.838 16.252 -0.580 1.00 79.69 214 PRO A CA 1
ATOM 1682 C C . PRO A 1 214 ? 18.824 14.969 0.264 1.00 79.69 214 PRO A C 1
ATOM 1684 O O . PRO A 1 214 ? 17.790 14.584 0.807 1.00 79.69 214 PRO A O 1
ATOM 1687 N N . ALA A 1 215 ? 19.990 14.337 0.420 1.00 70.88 215 ALA A N 1
ATOM 1688 C CA . ALA A 1 215 ? 20.133 13.055 1.114 1.00 70.88 215 ALA A CA 1
ATOM 1689 C C . ALA A 1 215 ? 20.159 13.164 2.652 1.00 70.88 215 ALA A C 1
ATOM 1691 O O . ALA A 1 215 ? 19.943 12.170 3.345 1.00 70.88 215 ALA A O 1
ATOM 1692 N N . GLU A 1 216 ? 20.422 14.356 3.194 1.00 61.16 216 GLU A N 1
ATOM 1693 C CA . GLU A 1 216 ? 20.799 14.562 4.601 1.00 61.16 216 GLU A CA 1
ATOM 1694 C C . GLU A 1 216 ? 19.698 14.222 5.611 1.00 61.16 216 GLU A C 1
ATOM 1696 O O . GLU A 1 216 ? 20.000 14.003 6.786 1.00 61.16 216 GLU A O 1
ATOM 1701 N N . LYS A 1 217 ? 18.427 14.167 5.189 1.00 64.62 217 LYS A N 1
ATOM 1702 C CA . LYS A 1 217 ? 17.317 13.784 6.067 1.00 64.62 217 LYS A CA 1
ATOM 1703 C C . LYS A 1 217 ? 16.270 12.971 5.307 1.00 64.62 217 LYS A C 1
ATOM 1705 O O . LYS A 1 217 ? 15.591 13.549 4.455 1.00 64.62 217 LYS A O 1
ATOM 1710 N N . PRO A 1 218 ? 16.057 11.682 5.645 1.00 66.12 218 PRO A N 1
ATOM 1711 C CA . PRO A 1 218 ? 14.835 11.015 5.226 1.00 66.12 218 PRO A CA 1
ATOM 1712 C C . PRO A 1 218 ? 13.653 11.845 5.729 1.00 66.12 218 PRO A C 1
ATOM 1714 O O . PRO A 1 218 ? 13.685 12.381 6.842 1.00 66.12 218 PRO A O 1
ATOM 1717 N N . THR A 1 219 ? 12.643 12.006 4.877 1.00 65.75 219 THR A N 1
ATOM 1718 C CA . THR A 1 219 ? 11.490 12.868 5.122 1.00 65.75 219 THR A CA 1
ATOM 1719 C C . THR A 1 219 ? 10.949 12.677 6.538 1.00 65.75 219 THR A C 1
ATOM 1721 O O . THR A 1 219 ? 10.769 11.547 7.001 1.00 65.75 219 THR A O 1
ATOM 1724 N N . THR A 1 220 ? 10.710 13.777 7.262 1.00 63.94 220 THR A N 1
ATOM 1725 C CA . THR A 1 220 ? 10.174 13.663 8.625 1.00 63.94 220 THR A CA 1
ATOM 1726 C C . THR A 1 220 ? 8.816 12.986 8.584 1.00 63.94 220 THR A C 1
ATOM 1728 O O . THR A 1 220 ? 8.082 13.152 7.611 1.00 63.94 220 THR A O 1
ATOM 1731 N N . LYS A 1 221 ? 8.450 12.305 9.680 1.00 60.56 221 LYS A N 1
ATOM 1732 C CA . LYS A 1 221 ? 7.134 11.675 9.830 1.00 60.56 221 LYS A CA 1
ATOM 1733 C C . LYS A 1 221 ? 6.038 12.605 9.293 1.00 60.56 221 LYS A C 1
ATOM 1735 O O . LYS A 1 221 ? 5.265 12.175 8.456 1.00 60.56 221 LYS A O 1
ATOM 1740 N N . LYS A 1 222 ? 6.057 13.884 9.690 1.00 66.38 222 LYS A N 1
ATOM 1741 C CA . LYS A 1 222 ? 5.032 14.910 9.422 1.00 66.38 222 LYS A CA 1
ATOM 1742 C C . LYS A 1 222 ? 4.705 15.183 7.947 1.00 66.38 222 LYS A C 1
ATOM 1744 O O . LYS A 1 222 ? 3.662 15.777 7.707 1.00 66.38 222 LYS A O 1
ATOM 1749 N N . ASP A 1 223 ? 5.547 14.780 6.997 1.00 79.81 223 ASP A N 1
ATOM 1750 C CA . ASP A 1 223 ? 5.307 15.002 5.567 1.00 79.81 223 ASP A CA 1
ATOM 1751 C C . ASP A 1 223 ? 5.184 13.666 4.821 1.00 79.81 223 ASP A C 1
ATOM 1753 O O . ASP A 1 223 ? 6.097 13.192 4.139 1.00 79.81 223 ASP A O 1
ATOM 1757 N N . PHE A 1 224 ? 4.029 13.025 5.020 1.00 80.12 224 PHE A N 1
ATOM 1758 C CA . PHE A 1 224 ? 3.711 11.733 4.416 1.00 80.12 224 PHE A CA 1
ATOM 1759 C C . PHE A 1 224 ? 3.693 11.808 2.883 1.00 80.12 224 PHE A C 1
ATOM 1761 O O . PHE A 1 224 ? 4.229 10.919 2.224 1.00 80.12 224 PHE A O 1
ATOM 1768 N N . SER A 1 225 ? 3.158 12.890 2.311 1.00 83.69 225 SER A N 1
ATOM 1769 C CA . SER A 1 225 ? 3.097 13.086 0.858 1.00 83.69 225 SER A CA 1
ATOM 1770 C C . SER A 1 225 ? 4.489 13.127 0.229 1.00 83.69 225 SER A C 1
ATOM 1772 O O . SER A 1 225 ? 4.735 12.466 -0.782 1.00 83.69 225 SER A O 1
ATOM 1774 N N . LEU A 1 226 ? 5.433 13.850 0.842 1.00 85.56 226 LEU A N 1
ATOM 1775 C CA . LEU A 1 226 ? 6.813 13.886 0.364 1.00 85.56 226 LEU A CA 1
ATOM 1776 C C . LEU A 1 226 ? 7.520 12.534 0.551 1.00 85.56 226 LEU A C 1
ATOM 1778 O O . LEU A 1 226 ? 8.305 12.132 -0.307 1.00 85.56 226 LEU A O 1
ATOM 1782 N N . MET A 1 227 ? 7.232 11.802 1.632 1.00 87.00 227 MET A N 1
ATOM 1783 C CA . MET A 1 227 ? 7.766 10.451 1.839 1.00 87.00 227 MET A CA 1
ATOM 1784 C C . MET A 1 227 ? 7.301 9.486 0.740 1.00 87.00 227 MET A C 1
ATOM 1786 O O . MET A 1 227 ? 8.142 8.832 0.125 1.00 87.00 227 MET A O 1
ATOM 1790 N N . ILE A 1 228 ? 5.997 9.440 0.447 1.00 87.19 228 ILE A N 1
ATOM 1791 C CA . ILE A 1 228 ? 5.443 8.609 -0.633 1.00 87.19 228 ILE A CA 1
ATOM 1792 C C . ILE A 1 228 ? 6.003 9.036 -1.989 1.00 87.19 228 ILE A C 1
ATOM 1794 O O . ILE A 1 228 ? 6.439 8.189 -2.761 1.00 87.19 228 ILE A O 1
ATOM 1798 N N . THR A 1 229 ? 6.105 10.340 -2.253 1.00 88.81 229 THR A N 1
ATOM 1799 C CA . THR A 1 229 ? 6.707 10.856 -3.492 1.00 88.81 229 THR A CA 1
ATOM 1800 C C . THR A 1 229 ? 8.146 10.369 -3.675 1.00 88.81 229 THR A C 1
ATOM 1802 O O . THR A 1 229 ? 8.517 9.926 -4.763 1.00 88.81 229 THR A O 1
ATOM 1805 N N . ASN A 1 230 ? 8.969 10.441 -2.627 1.00 89.19 230 ASN A N 1
ATOM 1806 C CA . ASN A 1 230 ? 10.359 9.991 -2.683 1.00 89.19 230 ASN A CA 1
ATOM 1807 C C . ASN A 1 230 ? 10.449 8.477 -2.881 1.00 89.19 230 ASN A C 1
ATOM 1809 O O . ASN A 1 230 ? 11.206 8.021 -3.734 1.00 89.19 230 ASN A O 1
ATOM 1813 N N . LEU A 1 231 ? 9.635 7.711 -2.154 1.00 89.69 231 LEU A N 1
ATOM 1814 C CA . LEU A 1 231 ? 9.567 6.260 -2.287 1.00 89.69 231 LEU A CA 1
ATOM 1815 C C . LEU A 1 231 ? 9.178 5.859 -3.719 1.00 89.69 231 LEU A C 1
ATOM 1817 O O . LEU A 1 231 ? 9.875 5.056 -4.339 1.00 89.69 231 LEU A O 1
ATOM 1821 N N . THR A 1 232 ? 8.153 6.498 -4.288 1.00 91.25 232 THR A N 1
ATOM 1822 C CA . THR A 1 232 ? 7.732 6.306 -5.683 1.00 91.25 232 THR A CA 1
ATOM 1823 C C . THR A 1 232 ? 8.850 6.643 -6.665 1.00 91.25 232 THR A C 1
ATOM 1825 O O . THR A 1 232 ? 9.133 5.844 -7.553 1.00 91.25 232 THR A O 1
ATOM 1828 N N . LYS A 1 233 ? 9.540 7.780 -6.506 1.00 91.75 233 LYS A N 1
ATOM 1829 C CA . LYS A 1 233 ? 10.665 8.165 -7.379 1.00 91.75 233 LYS A CA 1
ATOM 1830 C C . LYS A 1 233 ? 11.810 7.153 -7.330 1.00 91.75 233 LYS A C 1
ATOM 1832 O O . LYS A 1 233 ? 12.310 6.749 -8.378 1.00 91.75 233 LYS A O 1
ATOM 1837 N N . SER A 1 234 ? 12.208 6.729 -6.131 1.00 92.00 234 SER A N 1
ATOM 1838 C CA . SER A 1 234 ? 13.246 5.711 -5.948 1.00 92.00 234 SER A CA 1
ATOM 1839 C C . SER A 1 234 ? 12.844 4.372 -6.567 1.00 92.00 234 SER A C 1
ATOM 1841 O O . SER A 1 234 ? 13.666 3.729 -7.216 1.00 92.00 234 SER A O 1
ATOM 1843 N N . HIS A 1 235 ? 11.583 3.966 -6.396 1.00 94.31 235 HIS A N 1
ATOM 1844 C CA . HIS A 1 235 ? 11.047 2.729 -6.962 1.00 94.31 235 HIS A CA 1
ATOM 1845 C C . HIS A 1 235 ? 11.003 2.765 -8.491 1.00 94.31 235 HIS A C 1
ATOM 1847 O O . HIS A 1 235 ? 11.504 1.854 -9.147 1.00 94.31 235 HIS A O 1
ATOM 1853 N N . GLU A 1 236 ? 10.479 3.847 -9.076 1.00 94.50 236 GLU A N 1
ATOM 1854 C CA . GLU A 1 236 ? 10.438 4.027 -10.531 1.00 94.50 236 GLU A CA 1
ATOM 1855 C C . GLU A 1 236 ? 11.845 4.011 -11.143 1.00 94.50 236 GLU A C 1
ATOM 1857 O O . GLU A 1 236 ? 12.052 3.365 -12.169 1.00 94.50 236 GLU A O 1
ATOM 1862 N N . ALA A 1 237 ? 12.819 4.671 -10.509 1.00 93.12 237 ALA A N 1
ATOM 1863 C CA . ALA A 1 237 ? 14.207 4.671 -10.967 1.00 93.12 237 ALA A CA 1
ATOM 1864 C C . ALA A 1 237 ? 14.845 3.270 -10.906 1.00 93.12 237 ALA A C 1
ATOM 1866 O O . ALA A 1 237 ? 15.563 2.877 -11.825 1.00 93.12 237 ALA A O 1
ATOM 1867 N N . ALA A 1 238 ? 14.552 2.490 -9.862 1.00 93.12 238 ALA A N 1
ATOM 1868 C CA . ALA A 1 238 ? 15.030 1.116 -9.744 1.00 93.12 238 ALA A CA 1
ATOM 1869 C C . ALA A 1 238 ? 14.410 0.199 -10.816 1.00 93.12 238 ALA A C 1
ATOM 1871 O O . ALA A 1 238 ? 15.130 -0.536 -11.489 1.00 93.12 238 ALA A O 1
ATOM 1872 N N . ILE A 1 239 ? 13.094 0.296 -11.045 1.00 95.44 239 ILE A N 1
ATOM 1873 C CA . ILE A 1 239 ? 12.413 -0.426 -12.132 1.00 95.44 239 ILE A CA 1
ATOM 1874 C C . ILE A 1 239 ? 12.990 -0.029 -13.492 1.00 95.44 239 ILE A C 1
ATOM 1876 O O . ILE A 1 239 ? 13.185 -0.884 -14.355 1.00 95.44 239 ILE A O 1
ATOM 1880 N N . LEU A 1 240 ? 13.271 1.258 -13.699 1.00 94.88 240 LEU A N 1
ATOM 1881 C CA . LEU A 1 240 ? 13.846 1.748 -14.944 1.00 94.88 240 LEU A CA 1
ATOM 1882 C C . LEU A 1 240 ? 15.201 1.090 -15.229 1.00 94.88 240 LEU A C 1
ATOM 1884 O O . LEU A 1 240 ? 15.430 0.621 -16.343 1.00 94.88 240 LEU A O 1
ATOM 1888 N N . TYR A 1 241 ? 16.066 0.997 -14.219 1.00 92.88 241 TYR A N 1
ATOM 1889 C CA . TYR A 1 241 ? 17.335 0.282 -14.330 1.00 92.88 241 TYR A CA 1
ATOM 1890 C C . TYR A 1 241 ? 17.134 -1.206 -14.673 1.00 92.88 241 TYR A C 1
ATOM 1892 O O . TYR A 1 241 ? 17.799 -1.733 -15.570 1.00 92.88 241 TYR A O 1
ATOM 1900 N N . CYS A 1 242 ? 16.174 -1.880 -14.029 1.00 94.38 242 CYS A N 1
ATOM 1901 C CA . CYS A 1 242 ? 15.818 -3.267 -14.343 1.00 94.38 242 CYS A CA 1
ATOM 1902 C C . CYS A 1 242 ? 15.369 -3.435 -15.805 1.00 94.38 242 CYS A C 1
ATOM 1904 O O . CYS A 1 242 ? 15.836 -4.344 -16.496 1.00 94.38 242 CYS A O 1
ATOM 1906 N N . LEU A 1 243 ? 14.515 -2.537 -16.303 1.00 96.12 243 LEU A N 1
ATOM 1907 C CA . LEU A 1 243 ? 14.035 -2.542 -17.687 1.00 96.12 243 LEU A CA 1
ATOM 1908 C C . LEU A 1 243 ? 15.176 -2.346 -18.687 1.00 96.12 243 LEU A C 1
ATOM 1910 O O . LEU A 1 243 ? 15.306 -3.120 -19.634 1.00 96.12 243 LEU A O 1
ATOM 1914 N N . LEU A 1 244 ? 16.041 -1.357 -18.454 1.00 94.31 244 LEU A N 1
ATOM 1915 C CA . LEU A 1 244 ? 17.218 -1.116 -19.288 1.00 94.31 244 LEU A CA 1
ATOM 1916 C C . LEU A 1 244 ? 18.161 -2.326 -19.304 1.00 94.31 244 LEU A C 1
ATOM 1918 O O . LEU A 1 244 ? 18.682 -2.691 -20.358 1.00 94.31 244 LEU A O 1
ATOM 1922 N N . THR A 1 245 ? 18.323 -3.002 -18.166 1.00 93.31 245 THR A N 1
ATOM 1923 C CA . THR A 1 245 ? 19.131 -4.224 -18.052 1.00 93.31 245 THR A CA 1
ATOM 1924 C C . THR A 1 245 ? 18.537 -5.391 -18.846 1.00 93.31 245 THR A C 1
ATOM 1926 O O . THR A 1 245 ? 19.275 -6.111 -19.518 1.00 93.31 245 THR A O 1
ATOM 1929 N N . VAL A 1 246 ? 17.213 -5.578 -18.817 1.00 94.31 246 VAL A N 1
ATOM 1930 C CA . VAL A 1 246 ? 16.506 -6.596 -19.625 1.00 94.31 246 VAL A CA 1
ATOM 1931 C C . VAL A 1 246 ? 16.623 -6.298 -21.113 1.00 94.31 246 VAL A C 1
ATOM 1933 O O . VAL A 1 246 ? 16.821 -7.206 -21.913 1.00 94.31 246 VAL A O 1
ATOM 1936 N N . MET A 1 247 ? 16.563 -5.022 -21.486 1.00 92.38 247 MET A N 1
ATOM 1937 C CA . MET A 1 247 ? 16.695 -4.590 -22.875 1.00 92.38 247 MET A CA 1
ATOM 1938 C C . MET A 1 247 ? 18.143 -4.623 -23.396 1.00 92.38 247 MET A C 1
ATOM 1940 O O . MET A 1 247 ? 18.342 -4.427 -24.591 1.00 92.38 247 MET A O 1
ATOM 1944 N N . GLY A 1 248 ? 19.138 -4.883 -22.538 1.00 92.12 248 GLY A N 1
ATOM 1945 C CA . GLY A 1 248 ? 20.556 -4.968 -22.913 1.00 92.12 248 GLY A CA 1
ATOM 1946 C C . GLY A 1 248 ? 21.309 -3.633 -22.902 1.00 92.12 248 GLY A C 1
ATOM 1947 O O . GLY A 1 248 ? 22.403 -3.545 -23.454 1.00 92.12 248 GLY A O 1
ATOM 1948 N N . TYR A 1 249 ? 20.754 -2.599 -22.265 1.00 90.69 249 TYR A N 1
ATOM 1949 C CA . TYR A 1 249 ? 21.292 -1.236 -22.256 1.00 90.69 249 TYR A CA 1
ATOM 1950 C C . TYR A 1 249 ? 21.355 -0.619 -20.841 1.00 90.69 249 TYR A C 1
ATOM 1952 O O . TYR A 1 249 ? 20.853 0.487 -20.644 1.00 90.69 249 TYR A O 1
ATOM 1960 N N . PRO A 1 250 ? 21.969 -1.279 -19.839 1.00 83.94 250 PRO A N 1
ATOM 1961 C CA . PRO A 1 250 ? 21.871 -0.889 -18.422 1.00 83.94 250 PRO A CA 1
ATOM 1962 C C . PRO A 1 250 ? 22.360 0.536 -18.109 1.00 83.94 250 PRO A C 1
ATOM 1964 O O . PRO A 1 250 ? 21.884 1.145 -17.158 1.00 83.94 250 PRO A O 1
ATOM 1967 N N . ASN A 1 251 ? 23.280 1.072 -18.918 1.00 84.44 251 ASN A N 1
ATOM 1968 C CA . ASN A 1 251 ? 23.871 2.404 -18.744 1.00 84.44 251 ASN A CA 1
ATOM 1969 C C . ASN A 1 251 ? 23.428 3.402 -19.828 1.00 84.44 251 ASN A C 1
ATOM 1971 O O . ASN A 1 251 ? 24.076 4.430 -20.019 1.00 84.44 251 ASN A O 1
ATOM 1975 N N . ALA A 1 252 ? 22.385 3.083 -20.601 1.00 83.31 252 ALA A N 1
ATOM 1976 C CA . ALA A 1 252 ? 21.922 3.989 -21.641 1.00 83.31 252 ALA A CA 1
ATOM 1977 C C . ALA A 1 252 ? 21.304 5.253 -21.043 1.00 83.31 252 ALA A C 1
ATOM 1979 O O . ALA A 1 252 ? 20.542 5.209 -20.077 1.00 83.31 252 ALA A O 1
ATOM 1980 N N . LEU A 1 253 ? 21.603 6.380 -21.683 1.00 84.38 253 LEU A N 1
ATOM 1981 C CA . LEU A 1 253 ? 20.854 7.607 -21.474 1.00 84.38 253 LEU A CA 1
ATOM 1982 C C . LEU A 1 253 ? 19.452 7.427 -22.052 1.00 84.38 253 LEU A C 1
ATOM 1984 O O . LEU A 1 253 ? 19.281 6.830 -23.120 1.00 84.38 253 LEU A O 1
ATOM 1988 N N . LEU A 1 254 ? 18.450 7.941 -21.343 1.00 84.00 254 LEU A N 1
ATOM 1989 C CA . LEU A 1 254 ? 17.089 7.929 -21.856 1.00 84.00 254 LEU A CA 1
ATOM 1990 C C . LEU A 1 254 ? 17.003 8.845 -23.084 1.00 84.00 254 LEU A C 1
ATOM 1992 O O . LEU A 1 254 ? 17.456 9.988 -23.005 1.00 84.00 254 LEU A O 1
ATOM 1996 N N . PRO A 1 255 ? 16.443 8.368 -24.206 1.00 73.81 255 PRO A N 1
ATOM 1997 C CA . PRO A 1 255 ? 16.230 9.211 -25.371 1.00 73.81 255 PRO A CA 1
ATOM 1998 C C . PRO A 1 255 ? 15.131 10.245 -25.091 1.00 73.81 255 PRO A C 1
ATOM 2000 O O . PRO A 1 255 ? 14.153 9.944 -24.405 1.00 73.81 255 PRO A O 1
ATOM 2003 N N . ASP A 1 256 ? 15.257 11.437 -25.684 1.00 80.25 256 ASP A N 1
ATOM 2004 C CA . ASP A 1 256 ? 14.225 12.484 -25.600 1.00 80.25 256 ASP A CA 1
ATOM 2005 C C . ASP A 1 256 ? 12.882 12.006 -26.184 1.00 80.25 256 ASP A C 1
ATOM 2007 O O . ASP A 1 256 ? 11.806 12.377 -25.708 1.00 80.25 256 ASP A O 1
ATOM 2011 N N . GLU A 1 257 ? 12.935 11.127 -27.192 1.00 87.94 257 GLU A N 1
ATOM 2012 C CA . GLU A 1 257 ? 11.764 10.486 -27.785 1.00 87.94 257 GLU A CA 1
ATOM 2013 C C . GLU A 1 257 ? 11.637 9.007 -27.401 1.00 87.94 257 GLU A C 1
ATOM 2015 O O . GLU A 1 257 ? 12.557 8.203 -27.559 1.00 87.94 257 GLU A O 1
ATOM 2020 N N . LYS A 1 258 ? 10.428 8.618 -26.980 1.00 92.62 258 LYS A N 1
ATOM 2021 C CA . LYS A 1 258 ? 10.096 7.225 -26.657 1.00 92.62 258 LYS A CA 1
ATOM 2022 C C . LYS A 1 258 ? 10.116 6.337 -27.895 1.00 92.62 258 LYS A C 1
ATOM 2024 O O . LYS A 1 258 ? 9.462 6.630 -28.902 1.00 92.62 258 LYS A O 1
ATOM 2029 N N . VAL A 1 259 ? 10.749 5.176 -27.762 1.00 92.44 259 VAL A N 1
ATOM 2030 C CA . VAL A 1 259 ? 10.814 4.167 -28.823 1.00 92.44 259 VAL A CA 1
ATOM 2031 C C . VAL A 1 259 ? 9.422 3.592 -29.082 1.00 92.44 259 VAL A C 1
ATOM 2033 O O . VAL A 1 259 ? 8.667 3.286 -28.162 1.00 92.44 259 VAL A O 1
ATOM 2036 N N . THR A 1 260 ? 9.061 3.426 -30.351 1.00 95.44 260 THR A N 1
ATOM 2037 C CA . THR A 1 260 ? 7.774 2.823 -30.723 1.00 95.44 260 THR A CA 1
ATOM 2038 C C . THR A 1 260 ? 7.945 1.320 -30.912 1.00 95.44 260 THR A C 1
ATOM 2040 O O . THR A 1 260 ? 8.685 0.896 -31.798 1.00 95.44 260 THR A O 1
ATOM 2043 N N . LEU A 1 261 ? 7.261 0.510 -30.100 1.00 95.31 261 LEU A N 1
ATOM 2044 C CA . LEU A 1 261 ? 7.361 -0.955 -30.124 1.00 95.31 261 LEU A CA 1
ATOM 2045 C C . LEU A 1 261 ? 5.971 -1.609 -30.213 1.00 95.31 261 LEU A C 1
ATOM 2047 O O . LEU A 1 261 ? 5.010 -1.043 -29.692 1.00 95.31 261 LEU A O 1
ATOM 2051 N N . PRO A 1 262 ? 5.836 -2.795 -30.840 1.00 97.31 262 PRO A N 1
ATOM 2052 C CA . PRO A 1 262 ? 4.585 -3.557 -30.820 1.00 97.31 262 PRO A CA 1
ATOM 2053 C C . PRO A 1 262 ? 4.126 -3.874 -29.393 1.00 97.31 262 PRO A C 1
ATOM 2055 O O . PRO A 1 262 ? 4.969 -4.143 -28.531 1.00 97.31 262 PRO A O 1
ATOM 2058 N N . SER A 1 263 ? 2.813 -3.904 -29.138 1.00 96.81 263 SER A N 1
ATOM 2059 C CA . SER A 1 263 ? 2.299 -4.118 -27.774 1.00 96.81 263 SER A CA 1
ATOM 2060 C C . SER A 1 263 ? 2.722 -5.470 -27.188 1.00 96.81 263 SER A C 1
ATOM 2062 O O . SER A 1 263 ? 3.000 -5.558 -25.995 1.00 96.81 263 SER A O 1
ATOM 2064 N N . GLN A 1 264 ? 2.837 -6.510 -28.025 1.00 97.69 264 GLN A N 1
ATOM 2065 C CA . GLN A 1 264 ? 3.317 -7.831 -27.604 1.00 97.69 264 GLN A CA 1
ATOM 2066 C C . GLN A 1 264 ? 4.750 -7.768 -27.067 1.00 97.69 264 GLN A C 1
ATOM 2068 O O . GLN A 1 264 ? 5.010 -8.229 -25.963 1.00 97.69 264 GLN A O 1
ATOM 2073 N N . LYS A 1 265 ? 5.655 -7.096 -27.789 1.00 96.94 265 LYS A N 1
ATOM 2074 C CA . LYS A 1 265 ? 7.052 -6.946 -27.364 1.00 96.94 265 LYS A CA 1
ATOM 2075 C C . LYS A 1 265 ? 7.170 -6.174 -26.048 1.00 96.94 265 LYS A C 1
ATOM 2077 O O . LYS A 1 265 ? 8.028 -6.481 -25.231 1.00 96.94 265 LYS A O 1
ATOM 2082 N N . LEU A 1 266 ? 6.314 -5.173 -25.835 1.00 97.31 266 LEU A N 1
ATOM 2083 C CA . LEU A 1 266 ? 6.265 -4.439 -24.566 1.00 97.31 266 LEU A CA 1
ATOM 2084 C C . LEU A 1 266 ? 5.824 -5.340 -23.411 1.00 97.31 266 LEU A C 1
ATOM 2086 O O . LEU A 1 266 ? 6.426 -5.285 -22.343 1.00 97.31 266 LEU A O 1
ATOM 2090 N N . LYS A 1 267 ? 4.814 -6.190 -23.630 1.00 97.56 267 LYS A N 1
ATOM 2091 C CA . LYS A 1 267 ? 4.384 -7.176 -22.635 1.00 97.56 267 LYS A CA 1
ATOM 2092 C C . LYS A 1 267 ? 5.499 -8.177 -22.316 1.00 97.56 267 LYS A C 1
ATOM 2094 O O . LYS A 1 267 ? 5.719 -8.455 -21.142 1.00 97.56 267 LYS A O 1
ATOM 2099 N N . ASP A 1 268 ? 6.207 -8.670 -23.328 1.00 97.88 268 ASP A N 1
ATOM 2100 C CA . ASP A 1 268 ? 7.302 -9.628 -23.140 1.00 97.88 268 ASP A CA 1
ATOM 2101 C C . ASP A 1 268 ? 8.428 -9.012 -22.289 1.00 97.88 268 ASP A C 1
ATOM 2103 O O . ASP A 1 268 ? 8.859 -9.614 -21.313 1.00 97.88 268 ASP A O 1
ATOM 2107 N N . ILE A 1 269 ? 8.805 -7.751 -22.549 1.00 97.81 269 ILE A N 1
ATOM 2108 C CA . ILE A 1 269 ? 9.784 -7.013 -21.725 1.00 97.81 269 ILE A CA 1
ATOM 2109 C C . ILE A 1 269 ? 9.323 -6.894 -20.262 1.00 97.81 269 ILE A C 1
ATOM 2111 O O . ILE A 1 269 ? 10.131 -7.039 -19.344 1.00 97.81 269 ILE A O 1
ATOM 2115 N N . VAL A 1 270 ? 8.038 -6.609 -20.027 1.00 97.81 270 VAL A N 1
ATOM 2116 C CA . VAL A 1 270 ? 7.474 -6.523 -18.668 1.00 97.81 270 VAL A CA 1
ATOM 2117 C C . VAL A 1 270 ? 7.547 -7.876 -17.962 1.00 97.81 270 VAL A C 1
ATOM 2119 O O . VAL A 1 270 ? 7.936 -7.937 -16.794 1.00 97.81 270 VAL A O 1
ATOM 2122 N N . ASP A 1 271 ? 7.179 -8.950 -18.658 1.00 97.50 271 ASP A N 1
ATOM 2123 C CA . ASP A 1 271 ? 7.198 -10.306 -18.116 1.00 97.50 271 ASP A CA 1
ATOM 2124 C C . ASP A 1 271 ? 8.627 -10.771 -17.805 1.00 97.50 271 ASP A C 1
ATOM 2126 O O . ASP A 1 271 ? 8.860 -11.300 -16.716 1.00 97.50 271 ASP A O 1
ATOM 2130 N N . ASP A 1 272 ? 9.584 -10.487 -18.689 1.00 96.94 272 ASP A N 1
ATOM 2131 C CA . ASP A 1 272 ? 11.005 -10.789 -18.499 1.00 96.94 272 ASP A CA 1
ATOM 2132 C C . ASP A 1 272 ? 11.599 -9.994 -17.329 1.00 96.94 272 ASP A C 1
ATOM 2134 O O . ASP A 1 272 ? 12.319 -10.542 -16.491 1.00 96.94 272 ASP A O 1
ATOM 2138 N N . CYS A 1 273 ? 11.259 -8.706 -17.214 1.00 96.81 273 CYS A N 1
ATOM 2139 C CA . CYS A 1 273 ? 11.676 -7.870 -16.089 1.00 96.81 273 CYS A CA 1
ATOM 2140 C C . CYS A 1 273 ? 11.128 -8.389 -14.758 1.00 96.81 273 CYS A C 1
ATOM 2142 O O . CYS A 1 273 ? 11.859 -8.452 -13.767 1.00 96.81 273 CYS A O 1
ATOM 2144 N N . TYR A 1 274 ? 9.856 -8.788 -14.728 1.00 96.00 274 TYR A N 1
ATOM 2145 C CA . TYR A 1 274 ? 9.260 -9.413 -13.554 1.00 96.00 274 TYR A CA 1
ATOM 2146 C C . TYR A 1 274 ? 9.979 -10.722 -13.198 1.00 96.00 274 TYR A C 1
ATOM 2148 O O . TYR A 1 274 ? 10.380 -10.914 -12.051 1.00 96.00 274 TYR A O 1
ATOM 2156 N N . ALA A 1 275 ? 10.182 -11.602 -14.182 1.00 94.69 275 ALA A N 1
ATOM 2157 C CA . ALA A 1 275 ? 10.801 -12.903 -13.969 1.00 94.69 275 ALA A CA 1
ATOM 2158 C C . ALA A 1 275 ? 12.238 -12.791 -13.441 1.00 94.69 275 ALA A C 1
ATOM 2160 O O . ALA A 1 275 ? 12.621 -13.534 -12.541 1.00 94.69 275 ALA A O 1
ATOM 2161 N N . ARG A 1 276 ? 13.014 -11.835 -13.964 1.00 92.81 276 ARG A N 1
ATOM 2162 C CA . ARG A 1 276 ? 14.431 -11.670 -13.629 1.00 92.81 276 ARG A CA 1
ATOM 2163 C C . ARG A 1 276 ? 14.688 -11.017 -12.271 1.00 92.81 276 ARG A C 1
ATOM 2165 O O . ARG A 1 276 ? 15.719 -11.303 -11.677 1.00 92.81 276 ARG A O 1
ATOM 2172 N N . PHE A 1 277 ? 13.803 -10.135 -11.796 1.00 93.12 277 PHE A N 1
ATOM 2173 C CA . PHE A 1 277 ? 14.081 -9.309 -10.609 1.00 93.12 277 PHE A CA 1
ATOM 2174 C C . PHE A 1 277 ? 13.063 -9.438 -9.468 1.00 93.12 277 PHE A C 1
ATOM 2176 O O . PHE A 1 277 ? 13.370 -9.045 -8.348 1.00 93.12 277 PHE A O 1
ATOM 2183 N N . PHE A 1 278 ? 11.864 -9.972 -9.715 1.00 91.00 278 PHE A N 1
ATOM 2184 C CA . PHE A 1 278 ? 10.790 -10.014 -8.711 1.00 91.00 278 PHE A CA 1
ATOM 2185 C C . PHE A 1 278 ? 10.371 -11.434 -8.307 1.00 91.00 278 PHE A C 1
ATOM 2187 O O . PHE A 1 278 ? 9.603 -11.591 -7.355 1.00 91.00 278 PHE A O 1
ATOM 2194 N N . LEU A 1 279 ? 10.854 -12.473 -8.998 1.00 89.62 279 LEU A N 1
ATOM 2195 C CA . LEU A 1 279 ? 10.629 -13.863 -8.595 1.00 89.62 279 LEU A CA 1
ATOM 2196 C C . LEU A 1 279 ? 11.589 -14.296 -7.474 1.00 89.62 279 LEU A C 1
ATOM 2198 O O . LEU A 1 279 ? 12.707 -13.790 -7.407 1.00 89.62 279 LEU A O 1
ATOM 2202 N N . PRO A 1 280 ? 11.208 -15.289 -6.645 1.00 83.50 280 PRO A N 1
ATOM 2203 C CA . PRO A 1 280 ? 12.105 -15.874 -5.643 1.00 83.50 280 PRO A CA 1
ATOM 2204 C C . PRO A 1 280 ? 13.434 -16.360 -6.231 1.00 83.50 280 PRO A C 1
ATOM 2206 O O . PRO A 1 280 ? 14.482 -16.099 -5.656 1.00 83.50 280 PRO A O 1
ATOM 2209 N N . ALA A 1 281 ? 13.401 -16.932 -7.439 1.00 85.25 281 ALA A N 1
ATOM 2210 C CA . ALA A 1 281 ? 14.596 -17.388 -8.148 1.00 85.25 281 ALA A CA 1
ATOM 2211 C C . ALA A 1 281 ? 15.646 -16.279 -8.364 1.00 85.25 281 ALA A C 1
ATOM 2213 O O . ALA A 1 281 ? 16.835 -16.572 -8.436 1.00 85.25 281 ALA A O 1
ATOM 2214 N N . ALA A 1 282 ? 15.231 -15.006 -8.436 1.00 83.62 282 ALA A N 1
ATOM 2215 C CA . ALA A 1 282 ? 16.154 -13.876 -8.527 1.00 83.62 282 ALA A CA 1
ATOM 2216 C C . ALA A 1 282 ? 16.977 -13.690 -7.242 1.00 83.62 282 ALA A C 1
ATOM 2218 O O . ALA A 1 282 ? 18.113 -13.236 -7.307 1.00 83.62 282 ALA A O 1
ATOM 2219 N N . PHE A 1 283 ? 16.410 -14.038 -6.083 1.00 78.44 283 PHE A N 1
ATOM 2220 C CA . PHE A 1 283 ? 17.117 -14.042 -4.804 1.00 78.44 283 PHE A CA 1
ATOM 2221 C C . PHE A 1 283 ? 17.979 -15.286 -4.627 1.00 78.44 283 PHE A C 1
ATOM 2223 O O . PHE A 1 283 ? 19.090 -15.169 -4.121 1.00 78.44 283 PHE A O 1
ATOM 2230 N N . ASP A 1 284 ? 17.475 -16.452 -5.032 1.00 79.88 284 ASP A N 1
ATOM 2231 C CA . ASP A 1 284 ? 18.187 -17.725 -4.875 1.00 79.88 284 ASP A CA 1
ATOM 2232 C C . ASP A 1 284 ? 19.493 -17.727 -5.680 1.00 79.88 284 ASP A C 1
ATOM 2234 O O . ASP A 1 284 ? 20.546 -18.060 -5.140 1.00 79.88 284 ASP A O 1
ATOM 2238 N N . ALA A 1 285 ? 19.454 -17.199 -6.909 1.00 75.94 285 ALA A N 1
ATOM 2239 C CA . ALA A 1 285 ? 20.635 -17.037 -7.756 1.00 75.94 285 ALA A CA 1
ATOM 2240 C C . ALA A 1 285 ? 21.761 -16.207 -7.104 1.00 75.94 285 ALA A C 1
ATOM 2242 O O . ALA A 1 285 ? 22.922 -16.387 -7.443 1.00 75.94 285 ALA A O 1
ATOM 2243 N N . LEU A 1 286 ? 21.443 -15.312 -6.157 1.00 73.38 286 LEU A N 1
ATOM 2244 C CA . LEU A 1 286 ? 22.451 -14.515 -5.446 1.00 73.38 286 LEU A CA 1
ATOM 2245 C C . LEU A 1 286 ? 23.122 -15.267 -4.295 1.00 73.38 286 LEU A C 1
ATOM 2247 O O . LEU A 1 286 ? 24.192 -14.848 -3.861 1.00 73.38 286 LEU A O 1
ATOM 2251 N N . ASN A 1 287 ? 22.486 -16.313 -3.763 1.00 66.69 287 ASN A N 1
ATOM 2252 C CA . ASN A 1 287 ? 23.065 -17.121 -2.690 1.00 66.69 287 ASN A CA 1
ATOM 2253 C C . ASN A 1 287 ? 23.931 -18.261 -3.271 1.00 66.69 287 ASN A C 1
ATOM 2255 O O . ASN A 1 287 ? 24.967 -18.586 -2.700 1.00 66.69 287 ASN A O 1
ATOM 2259 N N . ASP A 1 288 ? 23.575 -18.804 -4.440 1.00 58.56 288 ASP A N 1
ATOM 2260 C CA . ASP A 1 288 ? 24.379 -19.838 -5.120 1.00 58.56 288 ASP A CA 1
ATOM 2261 C C . ASP A 1 288 ? 25.752 -19.306 -5.594 1.00 58.56 288 ASP A C 1
ATOM 2263 O O . ASP A 1 288 ? 26.748 -20.036 -5.607 1.00 58.56 288 ASP A O 1
ATOM 2267 N N . ASP A 1 289 ? 25.828 -18.017 -5.941 1.00 54.12 289 ASP A N 1
ATOM 2268 C CA . ASP A 1 289 ? 27.077 -17.348 -6.326 1.00 54.12 289 ASP A CA 1
ATOM 2269 C C . ASP A 1 289 ? 27.994 -17.042 -5.124 1.00 54.12 289 ASP A C 1
ATOM 2271 O O . ASP A 1 289 ? 29.202 -16.888 -5.312 1.00 54.12 289 ASP A O 1
ATOM 2275 N N . SER A 1 290 ? 27.463 -16.965 -3.892 1.00 52.69 290 SER A N 1
ATOM 2276 C CA . SER A 1 290 ? 28.279 -16.739 -2.687 1.00 52.69 290 SER A CA 1
ATOM 2277 C C . SER A 1 290 ? 28.926 -18.010 -2.137 1.00 52.69 290 SER A C 1
ATOM 2279 O O . SER A 1 290 ? 30.009 -17.928 -1.568 1.00 52.69 290 SER A O 1
ATOM 2281 N N . ASP A 1 291 ? 28.312 -19.179 -2.338 1.00 48.47 291 ASP A N 1
ATOM 2282 C CA . ASP A 1 291 ? 28.818 -20.446 -1.787 1.00 48.47 291 ASP A CA 1
ATOM 2283 C C . ASP A 1 291 ? 29.909 -21.088 -2.670 1.00 48.47 291 ASP A C 1
ATOM 2285 O O . ASP A 1 291 ? 30.754 -21.842 -2.188 1.00 48.47 291 ASP A O 1
ATOM 2289 N N . ASN A 1 292 ? 29.953 -20.759 -3.967 1.00 43.72 292 ASN A N 1
ATOM 2290 C CA . ASN A 1 292 ? 30.962 -21.285 -4.897 1.00 43.72 29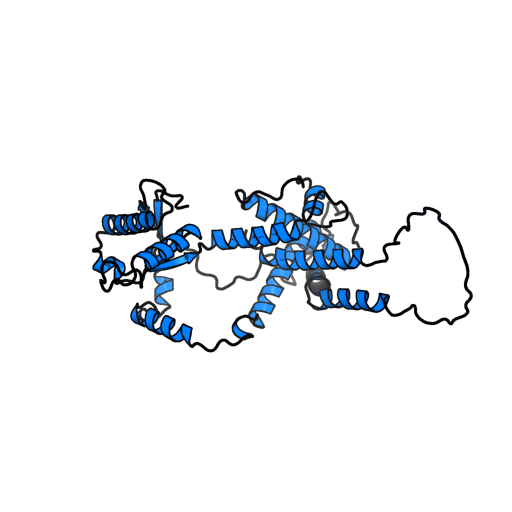2 ASN A CA 1
ATOM 2291 C C . ASN A 1 292 ? 32.331 -20.583 -4.817 1.00 43.72 292 ASN A C 1
ATOM 2293 O O . ASN A 1 292 ? 33.294 -21.085 -5.398 1.00 43.72 292 ASN A O 1
ATOM 2297 N N . SER A 1 293 ? 32.454 -19.446 -4.120 1.00 43.06 293 SER A N 1
ATOM 2298 C CA . SER A 1 293 ? 33.743 -18.751 -3.966 1.00 43.06 293 SER A CA 1
ATOM 2299 C C . SER A 1 293 ? 34.623 -19.284 -2.832 1.00 43.06 293 SER A C 1
ATOM 2301 O O . SER A 1 293 ? 35.805 -18.950 -2.799 1.00 43.06 293 SER A O 1
ATOM 2303 N N . ASP A 1 294 ? 34.084 -20.131 -1.948 1.00 42.62 294 ASP A N 1
ATOM 2304 C CA . ASP A 1 294 ? 34.789 -20.616 -0.749 1.00 42.62 294 ASP A CA 1
ATOM 2305 C C . ASP A 1 294 ? 35.406 -22.020 -0.915 1.00 42.62 294 ASP A C 1
ATOM 2307 O O . ASP A 1 294 ? 36.129 -22.493 -0.041 1.00 42.62 294 ASP A O 1
ATOM 2311 N N . ALA A 1 295 ? 35.165 -22.708 -2.039 1.00 37.62 295 ALA A N 1
ATOM 2312 C CA . ALA A 1 295 ? 35.515 -24.126 -2.198 1.00 37.62 295 ALA A CA 1
ATOM 2313 C C . ALA A 1 295 ? 36.813 -24.415 -2.984 1.00 37.62 295 ALA A C 1
ATOM 2315 O O . ALA A 1 295 ? 37.105 -25.580 -3.259 1.00 37.62 295 ALA A O 1
ATOM 2316 N N . SER A 1 296 ? 37.604 -23.407 -3.371 1.00 39.78 296 SER A N 1
ATOM 2317 C CA . SER A 1 296 ? 38.766 -23.616 -4.250 1.00 39.78 296 SER A CA 1
ATOM 2318 C C . SER A 1 296 ? 40.076 -23.034 -3.720 1.00 39.78 296 SER A C 1
ATOM 2320 O O . SER A 1 296 ? 40.719 -22.273 -4.431 1.00 39.78 296 SER A O 1
ATOM 2322 N N . GLU A 1 297 ? 40.503 -23.381 -2.508 1.00 38.53 297 GLU A N 1
ATOM 2323 C CA . GLU A 1 297 ? 41.896 -23.163 -2.082 1.00 38.53 297 GLU A CA 1
ATOM 2324 C C . GLU A 1 297 ? 42.222 -24.011 -0.841 1.00 38.53 297 GLU A C 1
ATOM 2326 O O . GLU A 1 297 ? 42.366 -23.500 0.254 1.00 38.53 297 GLU A O 1
ATOM 2331 N N . ASP A 1 298 ? 42.323 -25.334 -0.997 1.00 35.28 298 ASP A N 1
ATOM 2332 C CA . ASP A 1 298 ? 43.061 -26.156 -0.026 1.00 35.28 298 ASP A CA 1
ATOM 2333 C C . ASP A 1 298 ? 43.548 -27.453 -0.675 1.00 35.28 298 ASP A C 1
ATOM 2335 O O . ASP A 1 298 ? 42.973 -28.534 -0.550 1.00 35.28 298 ASP A O 1
ATOM 2339 N N . SER A 1 299 ? 44.623 -27.336 -1.453 1.00 36.34 299 SER A N 1
ATOM 2340 C CA . SER A 1 299 ? 45.424 -28.474 -1.910 1.00 36.34 299 SER A CA 1
ATOM 2341 C C . SER A 1 299 ? 46.812 -28.004 -2.345 1.00 36.34 299 SER A C 1
ATOM 2343 O O . SER A 1 299 ? 47.034 -27.817 -3.536 1.00 36.34 299 SER A O 1
ATOM 2345 N N . GLN A 1 300 ? 47.748 -27.842 -1.398 1.00 32.62 300 GLN A N 1
ATOM 2346 C CA . GLN A 1 300 ? 49.166 -28.207 -1.587 1.00 32.62 300 GLN A CA 1
ATOM 2347 C C . GLN A 1 300 ? 49.994 -28.144 -0.281 1.00 32.62 300 GLN A C 1
ATOM 2349 O O . GLN A 1 300 ? 50.396 -27.094 0.200 1.00 32.62 300 GLN A O 1
ATOM 2354 N N . SER A 1 301 ? 50.229 -29.340 0.266 1.00 31.45 301 SER A N 1
ATOM 2355 C CA . SER A 1 301 ? 51.451 -29.870 0.904 1.00 31.45 301 SER A CA 1
ATOM 2356 C C . SER A 1 301 ? 52.498 -28.938 1.556 1.00 31.45 301 SER A C 1
ATOM 2358 O O . SER A 1 301 ? 53.301 -28.297 0.885 1.00 31.45 301 SER A O 1
ATOM 2360 N N . SER A 1 302 ? 52.599 -29.066 2.883 1.00 34.16 302 SER A N 1
ATOM 2361 C CA . SER A 1 302 ? 53.799 -29.368 3.699 1.00 34.16 302 SER A CA 1
ATOM 2362 C C . SER A 1 302 ? 55.219 -29.204 3.109 1.00 34.16 302 SER A C 1
ATOM 2364 O O . SER A 1 302 ? 55.609 -29.998 2.261 1.00 34.16 302 SER A O 1
ATOM 2366 N N . THR A 1 303 ? 56.049 -28.350 3.735 1.00 29.89 303 THR A N 1
ATOM 2367 C CA . THR A 1 303 ? 57.381 -28.679 4.325 1.00 29.89 303 THR A CA 1
ATOM 2368 C C . THR A 1 303 ? 57.841 -27.535 5.250 1.00 29.89 303 THR A C 1
ATOM 2370 O O . THR A 1 303 ? 57.572 -26.375 4.958 1.00 29.89 303 THR A O 1
ATOM 2373 N N . GLY A 1 304 ? 58.469 -27.855 6.390 1.00 28.36 304 GLY A N 1
ATOM 2374 C CA . GLY A 1 304 ? 58.707 -26.917 7.499 1.00 28.36 304 GLY A CA 1
ATOM 2375 C C . GLY A 1 304 ? 60.098 -26.280 7.595 1.00 28.36 304 GLY A C 1
ATOM 2376 O O . GLY A 1 304 ? 61.000 -26.636 6.852 1.00 28.36 304 GLY A O 1
ATOM 2377 N N . ASN A 1 305 ? 60.262 -25.354 8.548 1.00 29.11 305 ASN A N 1
ATOM 2378 C CA . ASN A 1 305 ? 61.293 -25.344 9.602 1.00 29.11 305 ASN A CA 1
ATOM 2379 C C . ASN A 1 305 ? 61.203 -24.057 10.443 1.00 29.11 305 ASN A C 1
ATOM 2381 O O . ASN A 1 305 ? 60.794 -23.004 9.963 1.00 29.11 305 ASN A O 1
ATOM 2385 N N . ALA A 1 306 ? 61.582 -24.183 11.713 1.00 32.44 306 ALA A N 1
ATOM 2386 C CA . ALA A 1 306 ? 61.598 -23.141 12.7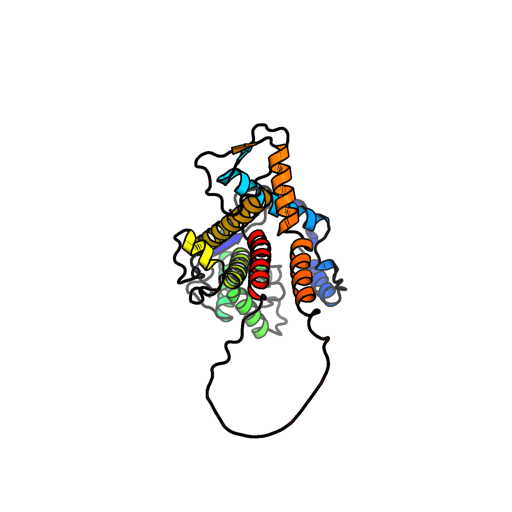35 1.00 32.44 306 ALA A CA 1
ATOM 2387 C C . ALA A 1 306 ? 62.837 -22.230 12.648 1.00 32.44 306 ALA A C 1
ATOM 2389 O O . ALA A 1 306 ? 63.908 -22.736 12.329 1.00 32.44 306 ALA A O 1
ATOM 2390 N N . SER A 1 307 ? 62.696 -20.944 13.015 1.00 30.14 307 SER A N 1
ATOM 2391 C CA . SER A 1 307 ? 63.419 -20.267 14.123 1.00 30.14 307 SER A CA 1
ATOM 2392 C C . SER A 1 307 ? 63.459 -18.730 13.980 1.00 30.14 307 SER A C 1
ATOM 2394 O O . SER A 1 307 ? 63.805 -18.221 12.921 1.00 30.14 307 SER A O 1
ATOM 2396 N N . ASP A 1 308 ? 63.196 -18.063 15.109 1.00 27.47 308 ASP A N 1
ATOM 2397 C CA . ASP A 1 308 ? 63.704 -16.771 15.606 1.00 27.47 308 ASP A CA 1
ATOM 2398 C C . ASP A 1 308 ? 63.428 -15.424 14.900 1.00 27.47 308 ASP A C 1
ATOM 2400 O O . ASP A 1 308 ? 63.946 -15.113 13.835 1.00 27.47 308 ASP A O 1
ATOM 2404 N N . GLY A 1 309 ? 62.789 -14.526 15.670 1.00 26.20 309 GLY A N 1
ATOM 2405 C CA . GLY A 1 309 ? 63.420 -13.247 16.022 1.00 26.20 309 GLY A CA 1
ATOM 2406 C C . GLY A 1 309 ? 62.900 -11.954 15.375 1.00 26.20 309 GLY A C 1
ATOM 2407 O O . GLY A 1 309 ? 63.266 -11.618 14.260 1.00 26.20 309 GLY A O 1
ATOM 2408 N N . SER A 1 310 ? 62.239 -11.136 16.207 1.00 27.05 310 SER A N 1
ATOM 2409 C CA . SER A 1 310 ? 62.213 -9.658 16.177 1.00 27.05 310 SER A CA 1
ATOM 2410 C C . SER A 1 310 ? 61.397 -8.926 15.093 1.00 27.05 310 SER A C 1
ATOM 2412 O O . SER A 1 310 ? 61.785 -8.810 13.938 1.00 27.05 310 SER A O 1
ATOM 2414 N N . SER A 1 311 ? 60.310 -8.312 15.577 1.00 32.16 311 SER A N 1
ATOM 2415 C CA . SER A 1 311 ? 59.773 -6.975 15.258 1.00 32.16 311 SER A CA 1
ATOM 2416 C C . SER A 1 311 ? 60.112 -6.326 13.909 1.00 32.16 311 SER A C 1
ATOM 2418 O O . SER A 1 311 ? 61.209 -5.802 13.735 1.00 32.16 311 SER A O 1
ATOM 2420 N N . ASN A 1 312 ? 59.084 -6.127 13.073 1.00 26.70 312 ASN A N 1
ATOM 2421 C CA . ASN A 1 312 ? 58.822 -4.799 12.519 1.00 26.70 312 ASN A CA 1
ATOM 2422 C C . ASN A 1 312 ? 57.356 -4.604 12.099 1.00 26.70 312 ASN A C 1
ATOM 2424 O O . ASN A 1 312 ? 56.669 -5.533 11.685 1.00 26.70 312 ASN A O 1
ATOM 2428 N N . SER A 1 313 ? 56.917 -3.357 12.225 1.00 37.78 313 SER A N 1
ATOM 2429 C CA . SER A 1 313 ? 55.646 -2.789 11.784 1.00 37.78 313 SER A CA 1
ATOM 2430 C C . SER A 1 313 ? 55.351 -3.029 10.300 1.00 37.78 313 SER A C 1
ATOM 2432 O O . SER A 1 313 ? 56.210 -2.779 9.455 1.00 37.78 313 SER A O 1
ATOM 2434 N N . GLY A 1 314 ? 54.108 -3.384 9.981 1.00 25.44 314 GLY A N 1
ATOM 2435 C CA . GLY A 1 314 ? 53.597 -3.411 8.614 1.00 25.44 314 GLY A CA 1
ATOM 2436 C C . GLY A 1 314 ? 52.102 -3.691 8.616 1.00 25.44 314 GLY A C 1
ATOM 2437 O O . GLY A 1 314 ? 51.677 -4.792 8.944 1.00 25.44 314 GLY A O 1
ATOM 2438 N N . SER A 1 315 ? 51.320 -2.663 8.301 1.00 32.53 315 SER A N 1
ATOM 2439 C CA . SER A 1 315 ? 49.884 -2.713 8.038 1.00 32.53 315 SER A CA 1
ATOM 2440 C C . SER A 1 315 ? 49.548 -3.833 7.056 1.00 32.53 315 SER A C 1
ATOM 2442 O O . SER A 1 315 ? 49.946 -3.778 5.893 1.00 32.53 315 SER A O 1
ATOM 2444 N N . SER A 1 316 ? 48.817 -4.838 7.525 1.00 27.86 316 SER A N 1
ATOM 2445 C CA . SER A 1 316 ? 48.187 -5.830 6.663 1.00 27.86 316 SER A CA 1
ATOM 2446 C C . SER A 1 316 ? 46.960 -5.168 6.043 1.00 27.86 316 SER A C 1
ATOM 2448 O O . SER A 1 316 ? 45.944 -4.985 6.709 1.00 27.86 316 SER A O 1
ATOM 2450 N N . GLU A 1 317 ? 47.077 -4.738 4.789 1.00 34.88 317 GLU A N 1
ATOM 2451 C CA . GLU A 1 317 ? 45.911 -4.532 3.938 1.00 34.88 317 GLU A CA 1
ATOM 2452 C C . GLU A 1 317 ? 45.200 -5.887 3.818 1.00 34.88 317 GLU A C 1
ATOM 2454 O O . GLU A 1 317 ? 45.647 -6.777 3.094 1.00 34.88 317 GLU A O 1
ATOM 2459 N N . GLU A 1 318 ? 44.117 -6.070 4.576 1.00 31.06 318 GLU A N 1
ATOM 2460 C CA . GLU A 1 318 ? 43.128 -7.099 4.274 1.00 31.06 318 GLU A CA 1
ATOM 2461 C C . GLU A 1 318 ? 42.533 -6.762 2.907 1.00 31.06 318 GLU A C 1
ATOM 2463 O O . GLU A 1 318 ? 41.741 -5.833 2.742 1.00 31.06 318 GLU A O 1
ATOM 2468 N N . SER A 1 319 ? 42.970 -7.502 1.893 1.00 32.84 319 SER A N 1
ATOM 2469 C CA . SER A 1 319 ? 42.378 -7.473 0.568 1.00 32.84 319 SER A CA 1
ATOM 2470 C C . SER A 1 319 ? 40.933 -7.974 0.655 1.00 32.84 319 SER A C 1
ATOM 2472 O O . SER A 1 319 ? 40.688 -9.181 0.699 1.00 32.84 319 SER A O 1
ATOM 2474 N N . GLU A 1 320 ? 39.971 -7.055 0.682 1.00 39.84 320 GLU A N 1
ATOM 2475 C CA . GLU A 1 320 ? 38.550 -7.372 0.551 1.00 39.84 320 GLU A CA 1
ATOM 2476 C C . GLU A 1 320 ? 38.267 -8.033 -0.808 1.00 39.84 320 GLU A C 1
ATOM 2478 O O . GLU A 1 320 ? 38.292 -7.393 -1.862 1.00 39.84 320 GLU A O 1
ATOM 2483 N N . LYS A 1 321 ? 37.987 -9.338 -0.769 1.00 41.09 321 LYS A N 1
ATOM 2484 C CA . LYS A 1 321 ? 37.449 -10.156 -1.870 1.00 41.09 321 LYS A CA 1
ATOM 2485 C C . LYS A 1 321 ? 35.888 -10.166 -1.810 1.00 41.09 321 LYS A C 1
ATOM 2487 O O . LYS A 1 321 ? 35.308 -9.557 -0.915 1.00 41.09 321 LYS A O 1
ATOM 2492 N N . PRO A 1 322 ? 35.163 -10.724 -2.803 1.00 40.25 322 PRO A N 1
ATOM 2493 C CA . PRO A 1 322 ? 34.047 -10.103 -3.540 1.00 40.25 322 PRO A CA 1
ATOM 2494 C C . PRO A 1 322 ? 32.649 -10.156 -2.875 1.00 40.25 322 PRO A C 1
ATOM 2496 O O . PRO A 1 322 ? 31.644 -10.346 -3.554 1.00 40.25 322 PRO A O 1
ATOM 2499 N N . THR A 1 323 ? 32.525 -9.948 -1.565 1.00 50.50 323 THR A N 1
ATOM 2500 C CA . THR A 1 323 ? 31.229 -10.061 -0.851 1.00 50.50 323 THR A CA 1
ATOM 2501 C C . THR A 1 323 ? 30.299 -8.851 -1.066 1.00 50.50 323 THR A C 1
ATOM 2503 O O . THR A 1 323 ? 29.081 -8.926 -0.893 1.00 50.50 323 THR A O 1
ATOM 2506 N N . ARG A 1 324 ? 30.859 -7.702 -1.466 1.00 55.44 324 ARG A N 1
ATOM 2507 C CA . ARG A 1 324 ? 30.152 -6.408 -1.549 1.00 55.44 324 ARG A CA 1
ATOM 2508 C C . ARG A 1 324 ? 29.128 -6.279 -2.694 1.00 55.44 324 ARG A C 1
ATOM 2510 O O . ARG A 1 324 ? 28.039 -5.768 -2.428 1.00 55.44 324 ARG A O 1
ATOM 2517 N N . PRO A 1 325 ? 29.403 -6.716 -3.941 1.00 58.12 325 PRO A N 1
ATOM 2518 C CA . PRO A 1 325 ? 28.457 -6.570 -5.053 1.00 58.12 325 PRO A CA 1
ATOM 2519 C C . PRO A 1 325 ? 27.180 -7.399 -4.860 1.00 58.12 325 PRO A C 1
ATOM 2521 O O . PRO A 1 325 ? 26.084 -6.927 -5.162 1.00 58.12 325 PRO A O 1
ATOM 2524 N N . VAL A 1 326 ? 27.316 -8.606 -4.298 1.00 60.31 326 VAL A N 1
ATOM 2525 C CA . VAL A 1 326 ? 26.201 -9.525 -4.017 1.00 60.31 326 VAL A CA 1
ATOM 2526 C C . VAL A 1 326 ? 25.272 -8.940 -2.951 1.00 60.31 326 VAL A C 1
ATOM 2528 O O . VAL A 1 326 ? 24.053 -8.915 -3.130 1.00 60.31 326 VAL A O 1
ATOM 2531 N N . LEU A 1 327 ? 25.838 -8.376 -1.877 1.00 64.81 327 LEU A N 1
ATOM 2532 C CA . LEU A 1 327 ? 25.065 -7.716 -0.822 1.00 64.81 327 LEU A CA 1
ATOM 2533 C C . LEU A 1 327 ? 24.292 -6.496 -1.350 1.00 64.81 327 LEU A C 1
ATOM 2535 O O . LEU A 1 327 ? 23.134 -6.279 -0.990 1.00 64.81 327 LEU A O 1
ATOM 2539 N N . ALA A 1 328 ? 24.911 -5.718 -2.236 1.00 68.94 328 ALA A N 1
ATOM 2540 C CA . ALA A 1 328 ? 24.295 -4.546 -2.840 1.00 68.94 328 ALA A CA 1
ATOM 2541 C C . ALA A 1 328 ? 23.108 -4.907 -3.755 1.00 68.94 328 ALA A C 1
ATOM 2543 O O . ALA A 1 328 ? 22.036 -4.305 -3.654 1.00 68.94 328 ALA A O 1
ATOM 2544 N N . LEU A 1 329 ? 23.259 -5.944 -4.586 1.00 76.62 329 LEU A N 1
ATOM 2545 C CA . LEU A 1 329 ? 22.186 -6.439 -5.447 1.00 76.62 329 LEU A CA 1
ATOM 2546 C C . LEU A 1 329 ? 21.040 -7.053 -4.629 1.00 76.62 329 LEU A C 1
ATOM 2548 O O . LEU A 1 329 ? 19.874 -6.782 -4.908 1.00 76.62 329 LEU A O 1
ATOM 2552 N N . LYS A 1 330 ? 21.352 -7.788 -3.556 1.00 80.31 330 LYS A N 1
ATOM 2553 C CA . LYS A 1 330 ? 20.349 -8.322 -2.622 1.00 80.31 330 LYS A CA 1
ATOM 2554 C C . LYS A 1 330 ? 19.515 -7.210 -1.983 1.00 80.31 330 LYS A C 1
ATOM 2556 O O . LYS A 1 330 ? 18.289 -7.304 -1.953 1.00 80.31 330 LYS A O 1
ATOM 2561 N N . ASN A 1 331 ? 20.158 -6.126 -1.547 1.00 80.69 331 ASN A N 1
ATOM 2562 C CA . ASN A 1 331 ? 19.467 -4.951 -1.011 1.00 80.69 331 ASN A CA 1
ATOM 2563 C C . ASN A 1 331 ? 18.570 -4.273 -2.058 1.00 80.69 331 ASN A C 1
ATOM 2565 O O . ASN A 1 331 ? 17.449 -3.877 -1.736 1.00 80.69 331 ASN A O 1
ATOM 2569 N N . LEU A 1 332 ? 19.016 -4.182 -3.316 1.00 84.75 332 LEU A N 1
ATOM 2570 C CA . LEU A 1 332 ? 18.194 -3.661 -4.411 1.00 84.75 332 LEU A CA 1
ATOM 2571 C C . LEU A 1 332 ? 16.932 -4.510 -4.630 1.00 84.75 332 LEU A C 1
ATOM 2573 O O . LEU A 1 332 ? 15.843 -3.945 -4.736 1.00 84.75 332 LEU A O 1
ATOM 2577 N N . LEU A 1 333 ? 17.062 -5.842 -4.675 1.00 87.12 333 LEU A N 1
ATOM 2578 C CA . LEU A 1 333 ? 15.920 -6.741 -4.870 1.00 87.12 333 LEU A CA 1
ATOM 2579 C C . LEU A 1 333 ? 14.924 -6.665 -3.702 1.00 87.12 333 LEU A C 1
ATOM 2581 O O . LEU A 1 333 ? 13.714 -6.618 -3.933 1.00 87.12 333 LEU A O 1
ATOM 2585 N N . LEU A 1 334 ? 15.410 -6.610 -2.453 1.00 86.88 334 LEU A N 1
ATOM 2586 C CA . LEU A 1 334 ? 14.544 -6.434 -1.277 1.00 86.88 334 LEU A CA 1
ATOM 2587 C C . LEU A 1 334 ? 13.778 -5.113 -1.358 1.00 86.88 334 LEU A C 1
ATOM 2589 O O . LEU A 1 334 ? 12.555 -5.098 -1.226 1.00 86.88 334 LEU A O 1
ATOM 2593 N N . ARG A 1 335 ? 14.480 -4.017 -1.665 1.00 89.50 335 ARG A N 1
ATOM 2594 C CA . ARG A 1 335 ? 13.867 -2.695 -1.813 1.00 89.50 335 ARG A CA 1
ATOM 2595 C C . ARG A 1 335 ? 12.809 -2.673 -2.913 1.00 89.50 335 ARG A C 1
ATOM 2597 O O . ARG A 1 335 ? 11.741 -2.114 -2.694 1.00 89.50 335 ARG A O 1
ATOM 2604 N N . LEU A 1 336 ? 13.080 -3.278 -4.074 1.00 90.06 336 LEU A N 1
ATOM 2605 C CA . LEU A 1 336 ? 12.119 -3.373 -5.182 1.00 90.06 336 LEU A CA 1
ATOM 2606 C C . LEU A 1 336 ? 10.823 -4.065 -4.749 1.00 90.06 336 LEU A C 1
ATOM 2608 O O . LEU A 1 336 ? 9.734 -3.591 -5.070 1.00 90.06 336 LEU A O 1
ATOM 2612 N N . ARG A 1 337 ? 10.930 -5.169 -4.005 1.00 87.94 337 ARG A N 1
ATOM 2613 C CA . ARG A 1 337 ? 9.764 -5.907 -3.511 1.00 87.94 337 ARG A CA 1
ATOM 2614 C C . ARG A 1 337 ? 8.990 -5.118 -2.456 1.00 87.94 337 ARG A C 1
ATOM 2616 O O . ARG A 1 337 ? 7.766 -5.033 -2.542 1.00 87.94 337 ARG A O 1
ATOM 2623 N N . ASP A 1 338 ? 9.689 -4.541 -1.485 1.00 90.38 338 ASP A N 1
ATOM 2624 C CA . ASP A 1 338 ? 9.048 -3.848 -0.370 1.00 90.38 338 ASP A CA 1
ATOM 2625 C C . ASP A 1 338 ? 8.418 -2.527 -0.822 1.00 90.38 338 ASP A C 1
ATOM 2627 O O . ASP A 1 338 ? 7.286 -2.219 -0.449 1.00 90.38 338 ASP A O 1
ATOM 2631 N N . PHE A 1 339 ? 9.088 -1.768 -1.694 1.00 91.88 339 PHE A N 1
ATOM 2632 C CA . PHE A 1 339 ? 8.522 -0.533 -2.240 1.00 91.88 339 PHE A CA 1
ATOM 2633 C C . PHE A 1 339 ? 7.321 -0.822 -3.142 1.00 91.88 339 PHE A C 1
ATOM 2635 O O . PHE A 1 339 ? 6.336 -0.087 -3.075 1.00 91.88 339 PHE A O 1
ATOM 2642 N N . ALA A 1 340 ? 7.325 -1.929 -3.895 1.00 89.94 340 ALA A N 1
ATOM 2643 C CA . ALA A 1 340 ? 6.162 -2.329 -4.687 1.00 89.94 340 ALA A CA 1
ATOM 2644 C C . ALA A 1 340 ? 4.893 -2.543 -3.842 1.00 89.94 340 ALA A C 1
ATOM 2646 O O . ALA A 1 340 ? 3.797 -2.356 -4.361 1.00 89.94 340 ALA A O 1
ATOM 2647 N N . SER A 1 341 ? 5.027 -2.883 -2.552 1.00 86.31 341 SER A N 1
ATOM 2648 C CA . SER A 1 341 ? 3.889 -3.025 -1.630 1.00 86.31 341 SER A CA 1
ATOM 2649 C C . SER A 1 341 ? 3.309 -1.696 -1.121 1.00 86.31 341 SER A C 1
ATOM 2651 O O . SER A 1 341 ? 2.219 -1.688 -0.556 1.00 86.31 341 SER A O 1
ATOM 2653 N N . ILE A 1 342 ? 4.021 -0.577 -1.316 1.00 84.19 342 ILE A N 1
ATOM 2654 C CA . ILE A 1 342 ? 3.624 0.758 -0.834 1.00 84.19 342 ILE A CA 1
ATOM 2655 C C . ILE A 1 342 ? 3.211 1.682 -1.984 1.00 84.19 342 ILE A C 1
ATOM 2657 O O . ILE A 1 342 ? 2.290 2.484 -1.815 1.00 84.19 342 ILE A O 1
ATOM 2661 N N . VAL A 1 343 ? 3.887 1.597 -3.139 1.00 77.38 343 VAL A N 1
ATOM 2662 C CA . VAL A 1 343 ? 3.712 2.483 -4.314 1.00 77.38 343 VAL A CA 1
ATOM 2663 C C . VAL A 1 343 ? 2.421 2.161 -5.077 1.00 77.38 343 VAL A C 1
ATOM 2665 O O . VAL A 1 343 ? 2.430 1.898 -6.276 1.00 77.38 343 VAL A O 1
ATOM 2668 N N . GLU A 1 344 ? 1.290 2.181 -4.379 1.00 64.44 344 GLU A N 1
ATOM 2669 C CA . GLU A 1 344 ? -0.063 2.015 -4.933 1.00 64.44 344 GLU A CA 1
ATOM 2670 C C . GLU A 1 344 ? -1.084 2.972 -4.298 1.00 64.44 344 GLU A C 1
ATOM 2672 O O . GLU A 1 344 ? -2.287 2.754 -4.397 1.00 64.44 344 GLU A O 1
ATOM 2677 N N . CYS A 1 345 ? -0.617 4.041 -3.647 1.00 42.34 345 CYS A N 1
ATOM 2678 C CA . CYS A 1 345 ? -1.471 4.937 -2.862 1.00 42.34 345 CYS A CA 1
ATOM 2679 C C . CYS A 1 345 ? -1.902 6.240 -3.565 1.00 42.34 345 CYS A C 1
ATOM 2681 O O . CYS A 1 345 ? -2.345 7.139 -2.856 1.00 42.34 345 CYS A O 1
ATOM 2683 N N . ASP A 1 346 ? -1.799 6.352 -4.896 1.00 32.72 346 ASP A N 1
ATOM 2684 C CA . ASP A 1 346 ? -2.241 7.549 -5.641 1.00 32.72 346 ASP A CA 1
ATOM 2685 C C . ASP A 1 346 ? -3.229 7.223 -6.770 1.00 32.72 346 ASP A C 1
ATOM 2687 O O . ASP A 1 346 ? -2.883 6.388 -7.644 1.00 32.72 346 ASP A O 1
#

Foldseek 3Di:
DPPDQKDKDWDPDPVVVVVDDPVCQFPVVVVVVVVCVVVPDDDPVVVDDDPVRVVQLLQLLLLCLLLLCCVFAADAPDPPDDRRNARDDDPDDDDDDIDMDMFRQDPDDDLALVSLVSSLVRVCVVVVNQLLRSQNHQAEAEDAPSSQVSLVVNQVVPPPDPDSSRHCPRYHYDYHPVNVLLVLLVVLQVVQLWDPVDPLTPGLLVQCVVVVHHSPDQDDSVCSVVNLVSLSSSLSVLSNLLLCVLVVRNPDDGDPDHHYDHPVVSSVSSVSSCVCQVDPVVLVVLVVVVVVVPPPDDDDDDDDDDDDDDDDDDDPPPPDPDPSVSVSSNSSSVSNNSSSVNNNPD

Radius of gyration: 28.84 Å; Cα contacts (8 Å, |Δi|>4): 331; chains: 1; bounding box: 93×51×70 Å

Sequence (346 aa):
MFHGTWGYLHVVNEELLAKFNPDDFSIDKYNQLILRSETMPLKPSMFLPTQSTSCHFQAVIKSQITRVLLKYIAKPKDTIVELRKDPPKIDPITVKKPNITMLKLMVASDNSAEGMGEVFESIMCQTGLTPTEFFTRLRVFEGDLGTCMNLESLRKQQKPSGHVETSLANCFTLLGASHLLWNMAQAIYLMHYGNPQDSSNQGAWQTLSSLGVPAEKPTTKKDFSLMITNLTKSHEAAILYCLLTVMGYPNALLPDEKVTLPSQKLKDIVDDCYARFFLPAAFDALNDDSDNSDASEDSQSSTGNASDGSSNSGSSEESEKPTRPVLALKNLLLRLRDFASIVECD

Secondary structure (DSSP, 8-state):
----SEEEEEEPPHHHHTTS-GGGGSHHHHHHHHHHHHT----GGGGSPPHHHHHHHHHHHHHHHHHHIIIIIEEES--SS----SPPPSSPPPP---EEEEEE--SS---SHHHHHHHHHHHHHHHT--HHHHHTS-EEEEE-HHHHHHHHHHHHHTTT---GGG-GGGEEEEE-HHHHHHHHHHHHHHHHH--TT-TT--SHHHHHHHTT--TTS---TT-HHHHHHHHHHHHHHHHHHHHHHHTT-TTPPPPSSPEEE-HHHHHHHHHHHHHHHTSHHHHHHHHHHHHTTSSS-------------------------SHHHHHHHHHHHHHHHHHHTTTT--

Mean predicted aligned error: 11.24 Å

Organism: NCBI:txid1165861

Solvent-accessible surface area (backbone atoms only — not comparable to full-atom values): 20786 Å² total; per-residue (Å²): 102,51,84,49,47,57,48,68,50,76,57,75,56,61,80,62,53,70,75,49,67,72,66,71,75,33,62,66,46,46,52,54,49,56,62,47,57,80,72,53,86,83,54,77,70,79,80,48,83,48,72,67,56,48,54,48,52,50,46,32,50,43,4,53,46,38,35,43,44,55,71,60,51,31,41,65,69,50,78,90,41,89,80,52,54,62,57,77,83,73,87,79,70,86,89,67,87,80,53,69,46,82,40,66,35,39,92,66,76,46,77,41,36,66,43,47,52,48,30,52,52,36,48,28,67,75,68,69,46,50,52,52,68,55,34,75,35,77,40,81,42,76,30,54,71,51,52,46,51,20,49,54,48,35,47,59,72,52,59,90,56,91,47,57,61,73,32,59,86,35,57,44,71,42,72,32,64,69,59,52,52,49,54,51,53,49,51,55,48,59,71,45,28,57,49,80,90,40,90,84,45,85,20,45,35,52,54,33,39,76,71,73,40,76,50,91,58,79,66,56,82,93,42,56,68,61,39,53,52,49,53,42,52,40,45,47,54,52,50,45,44,48,47,28,45,68,75,74,41,63,84,60,79,78,59,96,66,58,46,75,40,52,26,60,62,56,50,50,53,37,53,49,38,42,55,58,54,70,36,70,67,41,58,51,59,55,54,61,63,60,63,65,73,76,76,82,85,88,86,81,83,90,84,89,84,90,84,84,84,83,89,81,93,74,88,77,80,78,78,85,69,87,62,62,67,54,54,51,50,52,51,49,42,50,44,54,57,56,44,61,76,56,68,76,83,126